Protein AF-A0A8D9H212-F1 (afdb_monomer_lite)

Organism: Brassica campestris (NCBI:txid3711)

pLDDT: mean 71.74, std 19.59, range [28.69, 93.38]

Secondary structure (DSSP, 8-state):
-HHHHHHHHHHHSS-------SS------TTS-S--S-TTS--TTTTTS----HHHHHHHHHHHHHHHHHHHHHHHHHIIIIIS--PPTTSTT-----SPPPPPBPPSB-TTS-B-PPPTTSBPGGGHHHHHHTTBPPB-TTS-B-SS-SB-HHHHHHHHHHHHHHHHHHHHHHHHHTTTTSHHHHHHHHHHHHHHHHHHHHHHHHHHHHHHHHHHHHHHHHHHHHHHHHHHHS-S------SSSS--

Structure (mmCIF, N/CA/C/O backbone):
data_AF-A0A8D9H212-F1
#
_entry.id   AF-A0A8D9H212-F1
#
loop_
_atom_site.group_PDB
_atom_site.id
_atom_site.type_symbol
_atom_site.label_atom_id
_atom_site.label_alt_id
_atom_site.label_comp_id
_atom_site.label_asym_id
_atom_site.label_entity_id
_atom_site.label_seq_id
_atom_site.pdbx_PDB_ins_code
_atom_site.Cartn_x
_atom_site.Cartn_y
_atom_site.Cartn_z
_atom_site.occupancy
_atom_site.B_iso_or_equiv
_atom_site.auth_seq_id
_atom_site.auth_comp_id
_atom_site.auth_asym_id
_atom_site.auth_atom_id
_atom_site.pdbx_PDB_model_num
ATOM 1 N N . MET A 1 1 ? 14.800 -1.363 8.385 1.00 35.38 1 MET A N 1
ATOM 2 C CA . MET A 1 1 ? 13.824 -2.000 7.473 1.00 35.38 1 MET A CA 1
ATOM 3 C C . MET A 1 1 ? 13.975 -3.522 7.460 1.00 35.38 1 MET A C 1
ATOM 5 O O . MET A 1 1 ? 13.001 -4.206 7.728 1.00 35.38 1 MET A O 1
ATOM 9 N N . GLU A 1 2 ? 15.188 -4.069 7.334 1.00 30.20 2 GLU A N 1
ATOM 10 C CA . GLU A 1 2 ? 15.448 -5.528 7.359 1.00 30.20 2 GLU A CA 1
ATOM 11 C C . GLU A 1 2 ? 14.968 -6.270 8.635 1.00 30.20 2 GLU A C 1
ATOM 13 O O . GLU A 1 2 ? 14.504 -7.406 8.572 1.00 30.20 2 GLU A O 1
ATOM 18 N N . LYS A 1 3 ? 15.008 -5.617 9.809 1.00 31.08 3 LYS A N 1
ATOM 19 C CA . LYS A 1 3 ? 14.476 -6.171 11.074 1.00 31.08 3 LYS A CA 1
ATOM 20 C C . LYS A 1 3 ? 12.943 -6.276 11.115 1.00 31.08 3 LYS A C 1
ATOM 22 O O . LYS A 1 3 ? 12.426 -7.143 11.815 1.00 31.08 3 LYS A O 1
ATOM 27 N N . ALA A 1 4 ? 12.228 -5.418 10.385 1.00 30.84 4 ALA A N 1
ATOM 28 C CA . ALA A 1 4 ? 10.765 -5.440 10.336 1.00 30.84 4 ALA A CA 1
ATOM 29 C C . ALA A 1 4 ? 10.276 -6.573 9.419 1.00 30.84 4 ALA A C 1
ATOM 31 O O . ALA A 1 4 ? 9.441 -7.375 9.827 1.00 30.84 4 ALA A O 1
ATOM 32 N N . VAL A 1 5 ? 10.915 -6.732 8.255 1.00 39.16 5 VAL A N 1
ATOM 33 C CA . VAL A 1 5 ? 10.621 -7.803 7.285 1.00 39.16 5 VAL A CA 1
ATOM 34 C C . VAL A 1 5 ? 10.883 -9.196 7.881 1.00 39.16 5 VAL A C 1
ATOM 36 O O . VAL A 1 5 ? 10.014 -10.064 7.835 1.00 39.16 5 VAL A O 1
ATOM 39 N N . LYS A 1 6 ? 12.011 -9.387 8.587 1.00 40.47 6 LYS A N 1
ATOM 40 C CA . LYS A 1 6 ? 12.338 -10.658 9.274 1.00 40.47 6 LYS A CA 1
ATOM 41 C C . LYS A 1 6 ? 11.418 -11.005 10.451 1.00 40.47 6 LYS A C 1
ATOM 43 O O . LYS A 1 6 ? 11.413 -12.151 10.904 1.00 40.47 6 LYS A O 1
ATOM 48 N N . THR A 1 7 ? 10.683 -10.031 10.987 1.00 37.03 7 THR A N 1
ATOM 49 C CA . THR A 1 7 ? 9.690 -10.278 12.046 1.00 37.03 7 THR A CA 1
ATOM 50 C C . THR A 1 7 ? 8.365 -10.738 11.438 1.00 37.03 7 THR A C 1
ATOM 52 O O . THR A 1 7 ? 7.712 -11.605 12.011 1.00 37.03 7 THR A O 1
ATOM 55 N N . PHE A 1 8 ? 8.028 -10.259 10.237 1.00 32.69 8 PHE A N 1
ATOM 56 C CA . PHE A 1 8 ? 6.827 -10.656 9.502 1.00 32.69 8 PHE A CA 1
ATOM 57 C C . PHE A 1 8 ? 6.954 -12.060 8.873 1.00 32.69 8 PHE A C 1
ATOM 59 O O . PHE A 1 8 ? 6.043 -12.878 8.992 1.00 32.69 8 PHE A O 1
ATOM 66 N N . GLU A 1 9 ? 8.119 -12.417 8.315 1.00 36.66 9 GLU A N 1
ATOM 67 C CA . GLU A 1 9 ? 8.360 -13.763 7.750 1.00 36.66 9 GLU A CA 1
ATOM 68 C C . GLU A 1 9 ? 8.334 -14.889 8.799 1.00 36.66 9 GLU A C 1
ATOM 70 O O . GLU A 1 9 ? 7.912 -16.013 8.508 1.00 36.66 9 GLU A O 1
ATOM 75 N N . ARG A 1 10 ? 8.739 -14.597 10.044 1.00 32.69 10 ARG A N 1
ATOM 76 C CA . ARG A 1 10 ? 8.735 -15.585 11.136 1.00 32.69 10 ARG A CA 1
ATOM 77 C C . ARG A 1 10 ? 7.332 -15.946 11.626 1.00 32.69 10 ARG A C 1
ATOM 79 O O . ARG A 1 10 ? 7.158 -17.011 12.209 1.00 32.69 10 ARG A O 1
ATOM 86 N N . VAL A 1 11 ? 6.342 -15.089 11.380 1.00 41.19 11 VAL A N 1
ATOM 87 C CA . VAL A 1 11 ? 4.936 -15.380 11.693 1.00 41.19 11 VAL A CA 1
ATOM 88 C C . VAL A 1 11 ? 4.323 -16.305 10.634 1.00 41.19 11 VAL A C 1
ATOM 90 O O . VAL A 1 11 ? 3.472 -17.128 10.960 1.00 41.19 11 VAL A O 1
ATOM 93 N N . ASN A 1 12 ? 4.802 -16.242 9.387 1.00 32.06 12 ASN A N 1
ATOM 94 C CA . ASN A 1 12 ? 4.138 -16.876 8.244 1.00 32.06 12 ASN A CA 1
ATOM 95 C C . ASN A 1 12 ? 4.606 -18.313 7.929 1.00 32.06 12 ASN A C 1
ATOM 97 O O . ASN A 1 12 ? 3.983 -19.013 7.137 1.00 32.06 12 ASN A O 1
ATOM 101 N N . THR A 1 13 ? 5.691 -18.792 8.546 1.00 34.69 13 THR A N 1
ATOM 102 C CA . THR A 1 13 ? 6.266 -20.129 8.267 1.00 34.69 13 THR A CA 1
ATOM 103 C C . THR A 1 13 ? 5.817 -21.230 9.231 1.00 34.69 13 THR A C 1
ATOM 105 O O . THR A 1 13 ? 6.107 -22.403 9.005 1.00 34.69 13 THR A O 1
ATOM 108 N N . SER A 1 14 ? 5.051 -20.900 10.273 1.00 36.53 14 SER A N 1
ATOM 109 C CA . SER A 1 14 ? 4.492 -21.884 11.204 1.00 36.53 14 SER A CA 1
ATOM 110 C C . SER A 1 14 ? 2.976 -21.988 11.052 1.00 36.53 14 SER A C 1
ATOM 112 O O . SER A 1 14 ? 2.245 -21.549 11.938 1.00 36.53 14 SER A O 1
ATOM 114 N N . LYS A 1 15 ? 2.507 -22.599 9.957 1.00 37.09 15 LYS A N 1
ATOM 115 C CA . LYS A 1 15 ? 1.312 -23.467 9.945 1.00 37.09 15 LYS A CA 1
ATOM 116 C C . LYS A 1 15 ? 1.062 -24.040 8.550 1.00 37.09 15 LYS A C 1
ATOM 118 O O . LYS A 1 15 ? 0.421 -23.428 7.706 1.00 37.09 15 LYS A O 1
ATOM 123 N N . GLY A 1 16 ? 1.470 -25.295 8.367 1.00 41.81 16 GLY A N 1
ATOM 124 C CA . GLY A 1 16 ? 0.691 -26.220 7.552 1.00 41.81 16 GLY A CA 1
ATOM 125 C C . GLY A 1 16 ? -0.662 -26.409 8.237 1.00 41.81 16 GLY A C 1
ATOM 126 O O . GLY A 1 16 ? -0.774 -27.157 9.205 1.00 41.81 16 GLY A O 1
ATOM 127 N N . GLY A 1 17 ? -1.664 -25.658 7.792 1.00 30.73 17 GLY A N 1
ATOM 128 C CA . GLY A 1 17 ? -3.010 -25.664 8.347 1.00 30.73 17 GLY A CA 1
ATOM 129 C C . GLY A 1 17 ? -4.017 -25.600 7.212 1.00 30.73 17 GLY A C 1
ATOM 130 O O . GLY A 1 17 ? -4.095 -24.610 6.499 1.00 30.73 17 GLY A O 1
ATOM 131 N N . ARG A 1 18 ? -4.743 -26.702 7.040 1.00 30.56 18 ARG A N 1
ATOM 132 C CA . ARG A 1 18 ? -5.879 -26.892 6.135 1.00 30.56 18 ARG A CA 1
ATOM 133 C C . ARG A 1 18 ? -6.812 -25.668 6.165 1.00 30.56 18 ARG A C 1
ATOM 135 O O . ARG A 1 18 ? -7.191 -25.233 7.249 1.00 30.56 18 ARG A O 1
ATOM 142 N N . ALA A 1 19 ? -7.173 -25.155 4.988 1.00 29.06 19 ALA A N 1
ATOM 143 C CA . ALA A 1 19 ? -8.140 -24.073 4.829 1.00 29.06 19 ALA A CA 1
ATOM 144 C C . ALA A 1 19 ? -9.461 -24.419 5.538 1.00 29.06 19 ALA A C 1
ATOM 146 O O . ALA A 1 19 ? -10.000 -25.514 5.352 1.00 29.06 19 ALA A O 1
ATOM 147 N N . ILE A 1 20 ? -9.948 -23.492 6.363 1.00 31.86 20 ILE A N 1
ATOM 148 C CA . ILE A 1 20 ? -11.287 -23.512 6.958 1.00 31.86 20 ILE A CA 1
ATOM 149 C C . ILE A 1 20 ? -12.081 -22.373 6.295 1.00 31.86 20 ILE A C 1
ATOM 151 O O . ILE A 1 20 ? -11.493 -21.310 6.094 1.00 31.86 20 ILE A O 1
ATOM 155 N N . PRO A 1 21 ? -13.359 -22.581 5.929 1.00 28.69 21 PRO A N 1
ATOM 156 C CA . PRO A 1 21 ? -14.167 -21.594 5.218 1.00 28.69 21 PRO A CA 1
ATOM 157 C C . PRO A 1 21 ? -14.412 -20.307 6.017 1.00 28.69 21 PRO A C 1
ATOM 159 O O . PRO A 1 21 ? -14.491 -20.309 7.245 1.00 28.69 21 PRO A O 1
ATOM 162 N N . GLU A 1 22 ? -14.564 -19.231 5.258 1.00 38.25 22 GLU A N 1
ATOM 163 C CA . GLU A 1 22 ? -14.765 -17.829 5.628 1.00 38.25 22 GLU A CA 1
ATOM 164 C C . GLU A 1 22 ? -16.203 -17.559 6.127 1.00 38.25 22 GLU A C 1
ATOM 166 O O . GLU A 1 22 ? -16.998 -16.946 5.427 1.00 38.25 22 GLU A O 1
ATOM 171 N N . ASP A 1 23 ? -16.574 -18.052 7.316 1.00 34.69 23 ASP A N 1
ATOM 172 C CA . ASP A 1 23 ? -17.868 -17.682 7.945 1.00 34.69 23 ASP A CA 1
ATOM 173 C C . ASP A 1 23 ? -17.846 -17.590 9.484 1.00 34.69 23 ASP A C 1
ATOM 175 O O . ASP A 1 23 ? -18.872 -17.498 10.143 1.00 34.69 23 ASP A O 1
ATOM 179 N N . GLN A 1 24 ? -16.676 -17.605 10.125 1.00 39.75 24 GLN A N 1
ATOM 180 C CA . GLN A 1 24 ? -16.634 -17.476 11.583 1.00 39.75 24 GLN A CA 1
ATOM 181 C C . GLN A 1 24 ? -15.276 -16.948 12.049 1.00 39.75 24 GLN A C 1
ATOM 183 O O . GLN A 1 24 ? -14.317 -17.721 12.095 1.00 39.75 24 GLN A O 1
ATOM 188 N N . ARG A 1 25 ? -15.187 -15.655 12.413 1.00 38.16 25 ARG A N 1
ATOM 189 C CA . ARG A 1 25 ? -14.431 -15.152 13.589 1.00 38.16 25 ARG A CA 1
ATOM 190 C C . ARG A 1 25 ? -14.312 -13.617 13.667 1.00 38.16 25 ARG A C 1
ATOM 192 O O . ARG A 1 25 ? -14.221 -12.980 12.625 1.00 38.16 25 ARG A O 1
ATOM 199 N N . PRO A 1 26 ? -14.112 -13.056 14.882 1.00 42.69 26 PRO A N 1
ATOM 200 C CA . PRO A 1 26 ? -13.864 -13.763 16.139 1.00 42.69 26 PRO A CA 1
ATOM 201 C C . PRO A 1 26 ? -15.068 -13.798 17.071 1.00 42.69 26 PRO A C 1
ATOM 203 O O . PRO A 1 26 ? -15.767 -12.808 17.239 1.00 42.69 26 PRO A O 1
ATOM 206 N N . ASP A 1 27 ? -15.218 -14.927 17.765 1.00 38.44 27 ASP A N 1
ATOM 207 C CA . ASP A 1 27 ? -15.802 -14.967 19.101 1.00 38.44 27 ASP A CA 1
ATOM 208 C C . ASP A 1 27 ? -14.975 -14.028 19.992 1.00 38.44 27 ASP A C 1
ATOM 210 O O . ASP A 1 27 ? -13.917 -14.375 20.531 1.00 38.44 27 ASP A O 1
ATOM 214 N N . CYS A 1 28 ? -15.406 -12.773 20.032 1.00 41.28 28 CYS A N 1
ATOM 215 C CA . CYS A 1 28 ? -14.783 -11.696 20.773 1.00 41.28 28 CYS A CA 1
ATOM 216 C C . CYS A 1 28 ? -14.934 -11.963 22.271 1.00 41.28 28 CYS A C 1
ATOM 218 O O . CYS A 1 28 ? -16.026 -11.841 22.798 1.00 41.28 28 CYS A O 1
ATOM 220 N N . PHE A 1 29 ? -13.843 -12.334 22.948 1.00 34.16 29 PHE A N 1
ATOM 221 C CA . PHE A 1 29 ? -13.501 -11.957 24.333 1.00 34.16 29 PHE A CA 1
ATOM 222 C C . PHE A 1 29 ? -14.690 -11.474 25.217 1.00 34.16 29 PHE A C 1
ATOM 224 O O . PHE A 1 29 ? -14.792 -10.311 25.600 1.00 34.16 29 PHE A O 1
ATOM 231 N N . PHE A 1 30 ? -15.627 -12.375 25.530 1.00 38.84 30 PHE A N 1
ATOM 232 C CA . PHE A 1 30 ? -17.015 -12.014 25.870 1.00 38.84 30 PHE A CA 1
ATOM 233 C C . PHE A 1 30 ? -17.297 -11.807 27.371 1.00 38.84 30 PHE A C 1
ATOM 235 O O . PHE A 1 30 ? -18.303 -12.292 27.880 1.00 38.84 30 PHE A O 1
ATOM 242 N N . PHE A 1 31 ? -16.423 -11.126 28.122 1.00 36.25 31 PHE A N 1
ATOM 243 C CA . PHE A 1 31 ? -16.649 -10.969 29.575 1.00 36.25 31 PHE A CA 1
ATOM 244 C C . PHE A 1 31 ? -16.536 -9.558 30.160 1.00 36.25 31 PHE A C 1
ATOM 246 O O . PHE A 1 31 ? -16.872 -9.391 31.328 1.00 36.25 31 PHE A O 1
ATOM 253 N N . VAL A 1 32 ? -16.132 -8.533 29.402 1.00 44.69 32 VAL A N 1
ATOM 254 C CA . VAL A 1 32 ? -15.857 -7.206 30.002 1.00 44.69 32 VAL A CA 1
ATOM 255 C C . VAL A 1 32 ? -16.910 -6.126 29.675 1.00 44.69 32 VAL A C 1
ATOM 257 O O . VAL A 1 32 ? -16.906 -5.081 30.311 1.00 44.69 32 VAL A O 1
ATOM 260 N N . ALA A 1 33 ? -17.860 -6.346 28.756 1.00 47.94 33 ALA A N 1
ATOM 261 C CA . ALA A 1 33 ? -18.563 -5.221 28.114 1.00 47.94 33 ALA A CA 1
ATOM 262 C C . ALA A 1 33 ? -19.996 -4.864 28.582 1.00 47.94 33 ALA A C 1
ATOM 264 O O . ALA A 1 33 ? -20.509 -3.856 28.120 1.00 47.94 33 ALA A O 1
ATOM 265 N N . CYS A 1 34 ? -20.670 -5.610 29.468 1.00 53.38 34 CYS A N 1
ATOM 266 C CA . CYS A 1 34 ? -22.114 -5.371 29.702 1.00 53.38 34 CYS A CA 1
ATOM 267 C C . CYS A 1 34 ? -22.487 -4.470 30.893 1.00 53.38 34 CYS A C 1
ATOM 269 O O . CYS A 1 34 ? -23.666 -4.375 31.216 1.00 53.38 34 CYS A O 1
ATOM 271 N N . SER A 1 35 ? -21.535 -3.809 31.557 1.00 46.72 35 SER A N 1
ATOM 272 C CA . SER A 1 35 ? -21.871 -2.806 32.580 1.00 46.72 35 SER A CA 1
ATOM 273 C C . SER A 1 35 ? -21.378 -1.430 32.145 1.00 46.72 35 SER A C 1
ATOM 275 O O . SER A 1 35 ? -20.243 -1.050 32.427 1.00 46.72 35 SER A O 1
ATOM 277 N N . VAL A 1 36 ? -22.230 -0.696 31.427 1.00 43.16 36 VAL A N 1
ATOM 278 C CA . VAL A 1 36 ? -22.039 0.726 31.116 1.00 43.16 36 VAL A CA 1
ATOM 279 C C . VAL A 1 36 ? -23.326 1.445 31.495 1.00 43.16 36 VAL A C 1
ATOM 281 O O . VAL A 1 36 ? -24.259 1.514 30.706 1.00 43.16 36 VAL A O 1
ATOM 284 N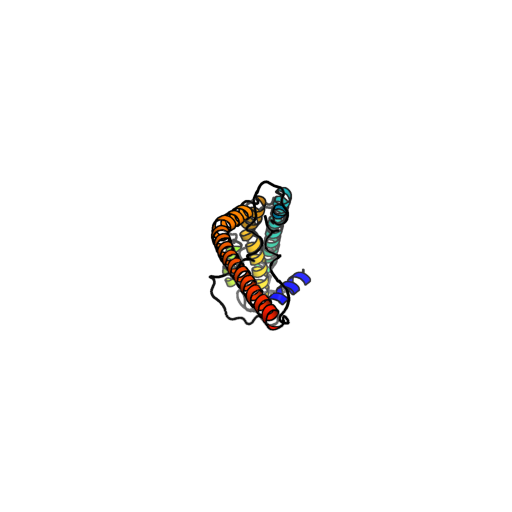 N . ASP A 1 37 ? -23.388 1.954 32.724 1.00 37.97 37 ASP A N 1
ATOM 285 C CA . ASP A 1 37 ? -24.586 2.652 33.209 1.00 37.97 37 ASP A CA 1
ATOM 286 C C . ASP A 1 37 ? -24.607 4.141 32.812 1.00 37.97 37 ASP A C 1
ATOM 288 O O . ASP A 1 37 ? -25.626 4.794 32.964 1.00 37.97 37 ASP A O 1
ATOM 292 N N . HIS A 1 38 ? -23.517 4.711 32.277 1.00 36.78 38 HIS A N 1
ATOM 293 C CA . HIS A 1 38 ? -23.481 6.109 31.815 1.00 36.78 38 HIS A CA 1
ATOM 294 C C . HIS A 1 38 ? -22.381 6.337 30.752 1.00 36.78 38 HIS A C 1
ATOM 296 O O . HIS A 1 38 ? -21.215 6.479 31.123 1.00 36.78 38 HIS A O 1
ATOM 302 N N . PRO A 1 39 ? -22.708 6.453 29.448 1.00 41.47 39 PRO A N 1
ATOM 303 C CA . PRO A 1 39 ? -21.717 6.682 28.384 1.00 41.47 39 PRO A CA 1
ATOM 304 C C . PRO A 1 39 ? -21.074 8.086 28.403 1.00 41.47 39 PRO A C 1
ATOM 306 O O . PRO A 1 39 ? -20.091 8.315 27.708 1.00 41.47 39 PRO A O 1
ATOM 309 N N . HIS A 1 40 ? -21.600 9.022 29.206 1.00 41.94 40 HIS A N 1
ATOM 310 C CA . HIS A 1 40 ? -21.088 10.395 29.355 1.00 41.94 40 HIS A CA 1
ATOM 311 C C . HIS A 1 40 ? -20.211 10.629 30.594 1.00 41.94 40 HIS A C 1
ATOM 313 O O . HIS A 1 40 ? -19.704 11.735 30.781 1.00 41.94 40 HIS A O 1
ATOM 319 N N . ALA A 1 41 ? -20.031 9.628 31.455 1.00 35.78 41 ALA A N 1
ATOM 320 C CA . ALA A 1 41 ? -19.051 9.723 32.527 1.00 35.78 41 ALA A CA 1
ATOM 321 C C . ALA A 1 41 ? -17.675 9.381 31.944 1.00 35.78 41 ALA A C 1
ATOM 323 O O . ALA A 1 41 ? -17.546 8.343 31.291 1.00 35.78 41 ALA A O 1
ATOM 324 N N . GLU A 1 42 ? -16.658 10.222 32.172 1.00 41.66 42 GLU A N 1
ATOM 325 C CA . GLU A 1 42 ? -15.265 9.845 31.910 1.00 41.66 42 GLU A CA 1
ATOM 326 C C . GLU A 1 42 ? -14.959 8.559 32.680 1.00 41.66 42 GLU A C 1
ATOM 328 O O . GLU A 1 42 ? -14.705 8.548 33.884 1.00 41.66 42 GLU A O 1
ATOM 333 N N . THR A 1 43 ? -15.066 7.444 31.976 1.00 45.00 43 THR A N 1
ATOM 334 C CA . THR A 1 43 ? -14.804 6.112 32.490 1.00 45.00 43 THR A CA 1
ATOM 335 C C . THR A 1 43 ? -13.585 5.571 31.770 1.00 45.00 43 THR A C 1
ATOM 337 O O . THR A 1 43 ? -13.281 5.936 30.632 1.00 45.00 43 THR A O 1
ATOM 340 N N . THR A 1 44 ? -12.891 4.652 32.435 1.00 45.94 44 THR A N 1
ATOM 341 C CA . THR A 1 44 ? -11.744 3.897 31.915 1.00 45.94 44 THR A CA 1
ATOM 342 C C . THR A 1 44 ? -12.000 3.254 30.550 1.00 45.94 44 THR A C 1
ATOM 344 O O . THR A 1 44 ? -11.043 2.974 29.840 1.00 45.94 44 THR A O 1
ATOM 347 N N . LEU A 1 45 ? -13.261 3.080 30.139 1.00 49.94 45 LEU A N 1
ATOM 348 C CA . LEU A 1 45 ? -13.631 2.620 28.805 1.00 49.94 45 LEU A CA 1
ATOM 349 C C . LEU A 1 45 ? -13.214 3.613 27.710 1.00 49.94 45 LEU A C 1
ATOM 351 O O . LEU A 1 45 ? -12.602 3.190 26.737 1.00 49.94 45 LEU A O 1
ATOM 355 N N . SER A 1 46 ? -13.414 4.923 27.898 1.00 49.53 46 SER A N 1
ATOM 356 C CA . SER A 1 46 ? -12.999 5.948 26.922 1.00 49.53 46 SER A CA 1
ATOM 357 C C . SER A 1 46 ? -11.472 6.031 26.759 1.00 49.53 46 SER A C 1
ATOM 359 O O . SER A 1 46 ? -10.992 6.471 25.722 1.00 49.53 46 SER A O 1
ATOM 361 N N . SER A 1 47 ? -10.716 5.560 27.760 1.00 51.84 47 SER A N 1
ATOM 362 C CA . SER A 1 47 ? -9.252 5.408 27.720 1.00 51.84 47 SER A CA 1
ATOM 363 C C . SER A 1 47 ? -8.786 4.100 27.059 1.00 51.84 47 SER A C 1
ATOM 365 O O . SER A 1 47 ? -7.593 3.958 26.792 1.00 51.84 47 SER A O 1
ATOM 367 N N . ILE A 1 48 ? -9.679 3.128 26.854 1.00 58.06 48 ILE A N 1
ATOM 368 C CA . ILE A 1 48 ? -9.379 1.837 26.209 1.00 58.06 48 ILE A CA 1
ATOM 369 C C . ILE A 1 48 ? -9.768 1.870 24.726 1.00 58.06 48 ILE A C 1
ATOM 371 O O . ILE A 1 48 ? -9.194 1.134 23.923 1.00 58.06 48 ILE A O 1
ATOM 375 N N . LEU A 1 49 ? -10.730 2.717 24.349 1.00 63.34 49 LEU A N 1
ATOM 376 C CA . LEU A 1 49 ? -11.104 2.890 22.952 1.00 63.34 49 LEU A CA 1
ATOM 377 C C . LEU A 1 49 ? -9.949 3.560 22.183 1.00 63.34 49 LEU A C 1
ATOM 379 O O . LEU A 1 49 ? -9.405 4.555 22.662 1.00 63.34 49 LEU A O 1
ATOM 383 N N . PRO A 1 50 ? -9.577 3.062 20.990 1.00 59.72 50 PRO A N 1
ATOM 384 C CA . PRO A 1 50 ? -8.499 3.616 20.168 1.00 59.72 50 PRO 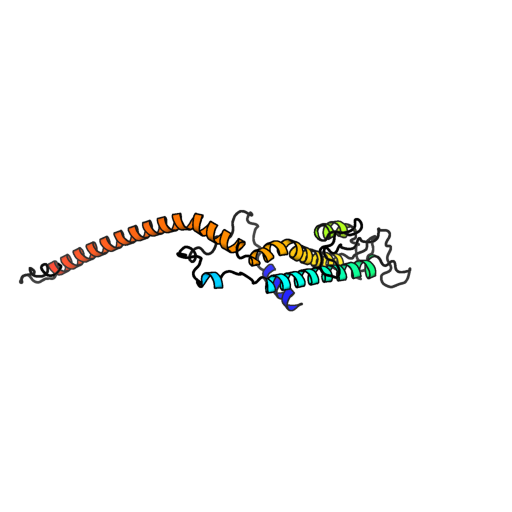A CA 1
ATOM 385 C C . PRO A 1 50 ? -8.947 4.901 19.448 1.00 59.72 50 PRO A C 1
ATOM 387 O O . PRO A 1 50 ? -8.770 5.046 18.242 1.00 59.72 50 PRO A O 1
ATOM 390 N N . CYS A 1 51 ? -9.580 5.815 20.177 1.00 71.88 51 CYS A N 1
ATOM 391 C CA . CYS A 1 51 ? -9.968 7.121 19.680 1.00 71.88 51 CYS A CA 1
ATOM 392 C C . CYS A 1 51 ? -8.729 8.006 19.582 1.00 71.88 51 CYS A C 1
ATOM 394 O O . CYS A 1 51 ? -8.061 8.263 20.584 1.00 71.88 51 CYS A O 1
ATOM 396 N N . VAL A 1 52 ? -8.422 8.461 18.374 1.00 73.12 52 VAL A N 1
ATOM 397 C CA . VAL A 1 52 ? -7.283 9.344 18.109 1.00 73.12 52 VAL A CA 1
ATOM 398 C C . VAL A 1 52 ? -7.812 10.753 17.866 1.00 73.12 52 VAL A C 1
ATOM 400 O O . VAL A 1 52 ? -8.846 10.928 17.226 1.00 73.12 52 VAL A O 1
ATOM 403 N N . ASP A 1 53 ? -7.119 11.770 18.378 1.00 77.19 53 ASP A N 1
ATOM 404 C CA . ASP A 1 53 ? -7.512 13.159 18.161 1.00 77.19 53 ASP A CA 1
ATOM 405 C C . ASP A 1 53 ? -7.394 13.567 16.677 1.00 77.19 53 ASP A C 1
ATOM 407 O O . ASP A 1 53 ? -6.645 12.985 15.883 1.00 77.19 53 ASP A O 1
ATOM 411 N N . GLU A 1 54 ? -8.150 14.595 16.289 1.00 77.94 54 GLU A N 1
ATOM 412 C CA . GLU A 1 54 ? -8.193 15.092 14.911 1.00 77.94 54 GLU A CA 1
ATOM 413 C C . GLU A 1 54 ? -6.814 15.535 14.400 1.00 77.94 54 GLU A C 1
ATOM 415 O O . GLU A 1 54 ? -6.481 15.294 13.236 1.00 77.94 54 GLU A O 1
ATOM 420 N N . GLN A 1 55 ? -6.000 16.164 15.251 1.00 80.06 55 GLN A N 1
ATOM 421 C CA . GLN A 1 55 ? -4.696 16.678 14.848 1.00 80.06 55 GLN A CA 1
ATOM 422 C C . GLN A 1 55 ? -3.754 15.524 14.503 1.00 80.06 55 GLN A C 1
ATOM 424 O O . GLN A 1 55 ? -3.155 15.527 13.424 1.00 80.06 55 GLN A O 1
ATOM 429 N N . THR A 1 56 ? -3.658 14.525 15.378 1.00 80.81 56 THR A N 1
ATOM 430 C CA . THR A 1 56 ? -2.856 13.322 15.141 1.00 80.81 56 THR A CA 1
ATOM 431 C C . THR A 1 56 ? -3.357 12.569 13.912 1.00 80.81 56 THR A C 1
ATOM 433 O O . THR A 1 56 ? -2.556 12.180 13.066 1.00 80.81 56 THR A O 1
ATOM 436 N N . THR A 1 57 ? -4.676 12.450 13.739 1.00 81.06 57 THR A N 1
ATOM 437 C CA . THR A 1 57 ? -5.271 11.795 12.563 1.00 81.06 57 THR A CA 1
ATOM 438 C C . THR A 1 57 ? -4.884 12.494 11.258 1.00 81.06 57 THR A C 1
ATOM 440 O O . THR A 1 57 ? -4.422 11.842 10.321 1.00 81.06 57 THR A O 1
ATOM 443 N N . ASN A 1 58 ? -5.026 13.821 11.188 1.00 83.75 58 ASN A N 1
ATOM 444 C CA . ASN A 1 58 ? -4.667 14.594 9.996 1.00 83.75 58 ASN A CA 1
ATOM 445 C C . ASN A 1 58 ? -3.157 14.520 9.710 1.00 83.75 58 ASN A C 1
ATOM 447 O O . ASN A 1 58 ? -2.749 14.426 8.552 1.00 83.75 58 ASN A O 1
ATOM 451 N N . GLN A 1 59 ? -2.320 14.502 10.753 1.00 86.19 59 GLN A N 1
ATOM 452 C CA . GLN A 1 59 ? -0.876 14.295 10.608 1.00 86.19 59 GLN A CA 1
ATOM 453 C C . GLN A 1 59 ? -0.550 12.900 10.065 1.00 86.19 59 GLN A C 1
ATOM 455 O O . GLN A 1 59 ? 0.255 12.781 9.140 1.00 86.19 59 GLN A O 1
ATOM 460 N N . THR A 1 60 ? -1.180 11.849 10.595 1.00 85.62 60 THR A N 1
ATOM 461 C CA . THR A 1 60 ? -1.014 10.477 10.097 1.00 85.62 60 THR A CA 1
ATOM 462 C C . THR A 1 60 ? -1.479 10.358 8.650 1.00 85.62 60 THR A C 1
ATOM 464 O O . THR A 1 60 ? -0.765 9.780 7.836 1.00 85.62 60 THR A O 1
ATOM 467 N N . LEU A 1 61 ? -2.614 10.964 8.295 1.00 85.94 61 LEU A N 1
ATOM 468 C CA . LEU A 1 61 ? -3.108 10.991 6.920 1.00 85.94 61 LEU A CA 1
ATOM 469 C C . LEU A 1 61 ? -2.110 11.663 5.974 1.00 85.94 61 LEU A C 1
ATOM 471 O O . LEU A 1 61 ? -1.767 11.097 4.937 1.00 85.94 61 LEU A O 1
ATOM 475 N N . ALA A 1 62 ? -1.595 12.836 6.349 1.00 87.50 62 ALA A N 1
ATOM 476 C CA . ALA A 1 62 ? -0.582 13.532 5.564 1.00 87.50 62 ALA A CA 1
ATOM 477 C C . ALA A 1 62 ? 0.675 12.665 5.373 1.00 87.50 62 ALA A C 1
ATOM 479 O O . ALA A 1 62 ? 1.206 12.576 4.267 1.00 87.50 62 ALA A O 1
ATOM 480 N N . GLN A 1 63 ? 1.119 11.962 6.420 1.00 88.88 63 GLN A N 1
ATOM 481 C CA . GLN A 1 63 ? 2.249 11.035 6.324 1.00 88.88 63 GLN A CA 1
ATOM 482 C C . GLN A 1 63 ? 1.958 9.844 5.406 1.00 88.88 63 GLN A C 1
ATOM 484 O O . GLN A 1 63 ? 2.819 9.475 4.609 1.00 88.88 63 GLN A O 1
ATOM 489 N N . ILE A 1 64 ? 0.757 9.265 5.466 1.00 89.19 64 ILE A N 1
ATOM 490 C CA . ILE A 1 64 ? 0.362 8.167 4.576 1.00 89.19 64 ILE A CA 1
ATOM 491 C C . ILE A 1 64 ? 0.389 8.629 3.116 1.00 89.19 64 ILE A C 1
ATOM 493 O O . ILE A 1 64 ? 0.998 7.957 2.280 1.00 89.19 64 ILE A O 1
ATOM 497 N N . LYS A 1 65 ? -0.181 9.804 2.813 1.00 88.94 65 LYS A N 1
ATOM 498 C CA . LYS A 1 65 ? -0.141 10.393 1.464 1.00 88.94 65 LYS A CA 1
AT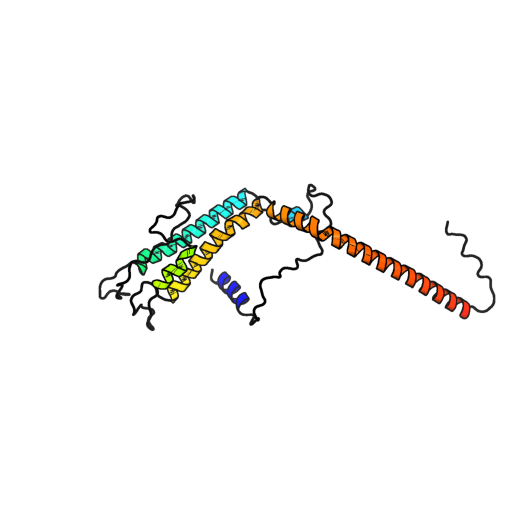OM 499 C C . LYS A 1 65 ? 1.297 10.574 0.963 1.00 88.94 65 LYS A C 1
ATOM 501 O O . LYS A 1 65 ? 1.609 10.215 -0.172 1.00 88.94 65 LYS A O 1
ATOM 506 N N . VAL A 1 66 ? 2.200 11.054 1.825 1.00 90.19 66 VAL A N 1
ATOM 507 C CA . VAL A 1 66 ? 3.637 11.184 1.512 1.00 90.19 66 VAL A CA 1
ATOM 508 C C . VAL A 1 66 ? 4.275 9.831 1.198 1.00 90.19 66 VAL A C 1
ATOM 510 O O . VAL A 1 66 ? 5.037 9.725 0.233 1.00 90.19 66 VAL A O 1
ATOM 513 N N . VAL A 1 67 ? 3.981 8.796 1.988 1.00 91.38 67 VAL A N 1
ATOM 514 C CA . VAL A 1 67 ? 4.531 7.448 1.782 1.00 91.38 67 VAL A CA 1
ATOM 515 C C . VAL A 1 67 ? 4.045 6.860 0.458 1.00 91.38 67 VAL A C 1
ATOM 517 O O . VAL A 1 67 ? 4.873 6.378 -0.316 1.00 91.38 67 VAL A O 1
ATOM 520 N N . ILE A 1 68 ? 2.746 6.957 0.155 1.00 89.94 68 ILE A N 1
ATOM 521 C CA . ILE A 1 68 ? 2.181 6.472 -1.115 1.00 89.94 68 ILE A CA 1
ATOM 522 C C . ILE A 1 68 ? 2.842 7.188 -2.301 1.00 89.94 68 ILE A C 1
ATOM 524 O O . ILE A 1 68 ? 3.359 6.529 -3.204 1.00 89.94 68 ILE A O 1
ATOM 528 N N . ASN A 1 69 ? 2.917 8.522 -2.269 1.00 90.25 69 ASN A N 1
ATOM 529 C CA . ASN A 1 69 ? 3.549 9.298 -3.339 1.00 90.25 69 ASN A CA 1
ATOM 530 C C . ASN A 1 69 ? 5.045 8.955 -3.499 1.00 90.25 69 ASN A C 1
ATOM 532 O O . ASN A 1 69 ? 5.568 8.867 -4.613 1.00 90.25 69 ASN A O 1
ATOM 536 N N . SER A 1 70 ? 5.743 8.690 -2.390 1.00 90.88 70 SER A N 1
ATOM 537 C CA . SER A 1 70 ? 7.149 8.263 -2.412 1.00 90.88 70 SER A CA 1
ATOM 538 C C . SER A 1 70 ? 7.321 6.899 -3.085 1.00 90.88 70 SER A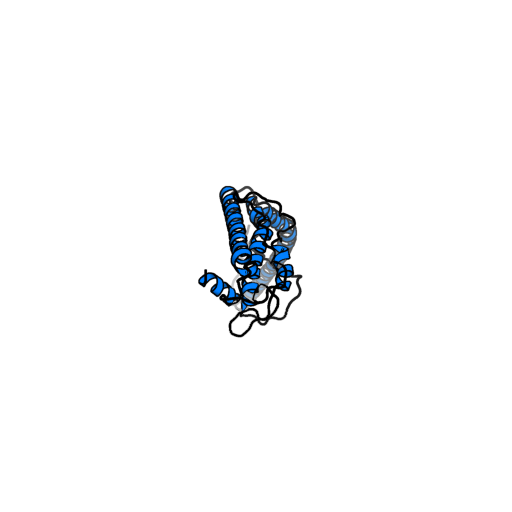 C 1
ATOM 540 O O . SER A 1 70 ? 8.229 6.734 -3.900 1.00 90.88 70 SER A O 1
ATOM 542 N N . ILE A 1 71 ? 6.441 5.935 -2.793 1.00 91.75 71 ILE A N 1
ATOM 543 C CA . ILE A 1 71 ? 6.446 4.614 -3.440 1.00 91.75 71 ILE A CA 1
ATOM 544 C C . ILE A 1 71 ? 6.222 4.765 -4.947 1.00 91.75 71 ILE A C 1
ATOM 546 O O . ILE A 1 71 ? 7.024 4.262 -5.737 1.00 91.75 71 ILE A O 1
ATOM 550 N N . VAL A 1 72 ? 5.191 5.514 -5.350 1.00 91.31 72 VAL A N 1
ATOM 551 C CA . VAL A 1 72 ? 4.890 5.765 -6.768 1.00 91.31 72 VAL A CA 1
ATOM 552 C C . VAL A 1 72 ? 6.073 6.434 -7.471 1.00 91.31 72 VAL A C 1
ATOM 554 O O . VAL A 1 72 ? 6.448 6.029 -8.570 1.00 91.31 72 VAL A O 1
ATOM 557 N N . THR A 1 73 ? 6.727 7.397 -6.820 1.00 91.19 73 THR A N 1
ATOM 558 C CA . THR A 1 73 ? 7.912 8.080 -7.359 1.00 91.19 73 THR A CA 1
ATOM 559 C C . THR A 1 73 ? 9.073 7.115 -7.600 1.00 91.19 73 THR A C 1
ATOM 561 O O . THR A 1 73 ? 9.689 7.150 -8.669 1.00 91.19 73 THR A O 1
ATOM 564 N N . VAL A 1 74 ? 9.373 6.230 -6.644 1.00 92.12 74 VAL A N 1
ATOM 565 C CA . VAL A 1 74 ? 10.449 5.233 -6.782 1.00 92.12 74 VAL A CA 1
ATOM 566 C C . VAL A 1 74 ? 10.149 4.269 -7.927 1.00 92.12 74 VAL A C 1
ATOM 568 O O . VAL A 1 74 ? 11.018 4.012 -8.764 1.00 92.12 74 VAL A O 1
ATOM 571 N N . VAL A 1 75 ? 8.913 3.778 -8.007 1.00 92.81 75 VAL A N 1
ATOM 572 C CA . VAL A 1 75 ? 8.504 2.854 -9.068 1.00 92.81 75 VAL A CA 1
ATOM 573 C C . VAL A 1 75 ? 8.536 3.535 -10.436 1.00 92.81 75 VAL A C 1
ATOM 575 O O . VAL A 1 75 ? 9.097 2.984 -11.381 1.00 92.81 75 VAL A O 1
ATOM 578 N N . ASN A 1 76 ? 8.035 4.762 -10.551 1.00 92.50 76 ASN A N 1
ATOM 579 C CA . ASN A 1 76 ? 8.091 5.513 -11.804 1.00 92.50 76 ASN A CA 1
ATOM 580 C C . ASN A 1 76 ? 9.528 5.829 -12.219 1.00 92.50 76 ASN A C 1
ATOM 582 O O . ASN A 1 76 ? 9.863 5.726 -13.398 1.00 92.50 76 ASN A O 1
ATOM 586 N N . THR A 1 77 ? 10.406 6.130 -11.262 1.00 91.62 77 THR A N 1
ATOM 587 C CA . THR A 1 77 ? 11.839 6.301 -11.533 1.00 91.62 77 THR A CA 1
ATOM 588 C C . THR A 1 77 ? 12.437 5.024 -12.120 1.00 91.62 77 THR A C 1
ATOM 590 O O . THR A 1 77 ? 13.154 5.096 -13.116 1.00 91.62 77 THR A O 1
ATOM 593 N N . PHE A 1 78 ? 12.101 3.852 -11.571 1.00 90.88 78 PHE A N 1
ATOM 594 C CA . PHE A 1 78 ? 12.506 2.565 -12.141 1.00 90.88 78 PHE A CA 1
ATOM 595 C C . PHE A 1 78 ? 11.968 2.380 -13.570 1.00 90.88 78 PHE A C 1
ATOM 597 O O . PHE A 1 78 ? 12.722 2.021 -14.479 1.00 90.88 78 PHE A O 1
ATOM 604 N N . VAL A 1 79 ? 10.680 2.663 -13.789 1.00 90.69 79 VAL A N 1
ATOM 605 C CA . VAL A 1 79 ? 10.034 2.531 -15.102 1.00 90.69 79 VAL A CA 1
ATOM 606 C C . VAL A 1 79 ? 10.742 3.396 -16.149 1.00 90.69 79 VAL A C 1
ATOM 608 O O . VAL A 1 79 ? 11.096 2.894 -17.214 1.00 90.69 79 VAL A O 1
ATOM 611 N N . TYR A 1 80 ? 11.014 4.667 -15.850 1.00 89.44 80 TYR A N 1
ATOM 612 C CA . TYR A 1 80 ? 11.667 5.571 -16.799 1.00 89.44 80 TYR A CA 1
ATOM 613 C C . TYR A 1 80 ? 13.160 5.286 -16.986 1.00 89.44 80 TYR A C 1
ATOM 615 O O . TYR A 1 80 ? 13.634 5.304 -18.118 1.00 89.44 80 TYR A O 1
ATOM 623 N N . ALA A 1 81 ? 13.901 5.036 -15.903 1.00 87.56 81 ALA A N 1
ATOM 624 C CA . ALA A 1 81 ? 15.360 4.934 -15.954 1.00 87.56 81 ALA A CA 1
ATOM 625 C C . ALA A 1 81 ? 15.863 3.547 -16.370 1.00 87.56 81 ALA A C 1
ATOM 627 O O . ALA A 1 81 ? 16.961 3.440 -16.922 1.00 87.56 81 ALA A O 1
ATOM 628 N N . LEU A 1 82 ? 15.090 2.488 -16.113 1.00 84.81 82 LEU A N 1
ATOM 629 C CA . LEU A 1 82 ? 15.512 1.108 -16.358 1.00 84.81 82 LEU A CA 1
ATOM 630 C C . LEU A 1 82 ? 14.599 0.389 -17.351 1.00 84.81 82 LEU A C 1
ATOM 632 O O . LEU A 1 82 ? 15.095 -0.096 -18.365 1.00 84.81 82 LEU A O 1
ATOM 636 N N . ALA A 1 83 ? 13.285 0.345 -17.112 1.00 85.44 83 ALA A N 1
ATOM 637 C CA . ALA A 1 83 ? 12.379 -0.444 -17.959 1.00 85.44 83 ALA A CA 1
ATOM 638 C C . ALA A 1 83 ? 12.204 0.152 -19.372 1.00 85.44 83 ALA A C 1
ATOM 640 O O . ALA A 1 83 ? 12.181 -0.573 -20.369 1.00 85.44 83 ALA A O 1
ATOM 641 N N . ASN A 1 84 ? 12.100 1.478 -19.471 1.00 88.06 84 ASN A N 1
ATOM 642 C CA . ASN A 1 84 ? 11.846 2.187 -20.730 1.00 88.06 84 ASN A CA 1
ATOM 643 C C . ASN A 1 84 ? 13.118 2.702 -21.419 1.00 88.06 84 ASN A C 1
ATOM 645 O O . ASN A 1 84 ? 13.040 3.257 -22.517 1.00 88.06 84 ASN A O 1
ATOM 649 N N . THR A 1 85 ? 14.288 2.486 -20.816 1.00 84.25 85 THR A N 1
ATOM 650 C CA . THR A 1 85 ? 15.573 2.824 -21.429 1.00 84.25 85 THR A CA 1
ATOM 651 C C . THR A 1 85 ? 15.917 1.803 -22.508 1.00 84.25 85 THR A C 1
ATOM 653 O O . THR A 1 85 ? 16.011 0.609 -22.233 1.00 84.25 85 THR A O 1
ATOM 656 N N . ASN A 1 86 ? 16.157 2.287 -23.731 1.00 80.56 86 ASN A N 1
ATOM 657 C CA . ASN A 1 86 ? 16.616 1.474 -24.859 1.00 80.56 86 ASN A CA 1
ATOM 658 C C . ASN A 1 86 ? 18.130 1.703 -25.061 1.00 80.56 86 ASN A C 1
ATOM 660 O O . ASN A 1 86 ? 18.508 2.612 -25.807 1.00 80.56 86 ASN A O 1
ATOM 664 N N . PRO A 1 87 ? 19.013 0.952 -24.376 1.00 78.75 87 PRO A N 1
ATOM 665 C CA . PRO A 1 87 ? 20.455 1.099 -24.552 1.00 78.75 87 PRO A CA 1
ATOM 666 C C . PRO A 1 87 ? 20.888 0.735 -25.982 1.00 78.75 87 PRO A C 1
ATOM 668 O O . PRO A 1 87 ? 20.239 -0.057 -26.665 1.00 78.75 87 PRO A O 1
ATOM 671 N N . SER A 1 88 ? 22.008 1.297 -26.439 1.00 79.06 88 SER A N 1
ATOM 672 C CA . SER A 1 88 ? 22.599 0.955 -27.740 1.00 79.06 88 SER A CA 1
ATOM 673 C C . SER A 1 88 ? 23.241 -0.442 -27.727 1.00 79.06 88 SER A C 1
ATOM 675 O O . SER A 1 88 ? 23.714 -0.882 -26.672 1.00 79.06 88 SER A O 1
ATOM 677 N N . PRO A 1 89 ? 23.335 -1.128 -28.886 1.00 75.62 89 PRO A N 1
ATOM 678 C CA . PRO A 1 89 ? 24.028 -2.411 -28.988 1.00 75.62 89 PRO A CA 1
ATOM 679 C C . PRO A 1 89 ? 25.454 -2.334 -28.422 1.00 75.62 89 PRO A C 1
ATOM 681 O O . PRO A 1 89 ? 26.222 -1.451 -28.798 1.00 75.62 89 PRO A O 1
ATOM 684 N N . GLY A 1 90 ? 25.807 -3.253 -27.517 1.00 71.88 90 GLY A N 1
ATOM 685 C CA . GLY A 1 90 ? 27.131 -3.309 -26.875 1.00 71.88 90 GLY A CA 1
ATOM 686 C C . GLY A 1 90 ? 27.250 -2.571 -25.535 1.00 71.88 90 GLY A C 1
ATOM 687 O O . GLY A 1 90 ? 28.322 -2.578 -24.937 1.00 71.88 90 GLY A O 1
ATOM 688 N N . GLN A 1 91 ? 26.172 -1.957 -25.042 1.00 74.44 91 GLN A N 1
ATOM 689 C CA . GLN A 1 91 ? 26.087 -1.443 -23.672 1.00 74.44 91 GLN A CA 1
ATOM 690 C C . GLN A 1 91 ? 25.660 -2.544 -22.686 1.00 74.44 91 GLN A C 1
ATOM 692 O O . GLN A 1 91 ? 25.016 -3.527 -23.061 1.00 74.44 91 GLN A O 1
ATOM 697 N N . ASN A 1 92 ? 25.992 -2.366 -21.404 1.00 67.00 92 ASN A N 1
ATOM 698 C CA . ASN A 1 92 ? 25.506 -3.249 -20.342 1.00 67.00 92 ASN A CA 1
ATOM 699 C C . ASN A 1 92 ? 23.967 -3.246 -20.313 1.00 67.00 92 ASN A C 1
ATOM 701 O O . ASN A 1 92 ? 23.349 -2.197 -20.478 1.00 67.00 92 ASN A O 1
ATOM 705 N N . PHE A 1 93 ? 23.361 -4.419 -20.097 1.00 69.75 93 PHE A N 1
ATOM 706 C CA . PHE A 1 93 ? 21.903 -4.630 -20.117 1.00 69.75 93 PHE A CA 1
ATOM 707 C C . PHE A 1 93 ? 21.224 -4.352 -21.472 1.00 69.75 93 PHE A C 1
ATOM 709 O O . PHE A 1 93 ? 20.020 -4.112 -21.524 1.00 69.75 93 PHE A O 1
ATOM 716 N N . TYR A 1 94 ? 21.969 -4.421 -22.581 1.00 72.00 94 TYR A N 1
ATOM 717 C CA . TYR A 1 94 ? 21.391 -4.417 -23.923 1.00 72.00 94 TYR A CA 1
ATOM 718 C C . TYR A 1 94 ? 20.679 -5.740 -24.240 1.00 72.00 94 TYR A C 1
ATOM 720 O O . TYR A 1 94 ? 21.309 -6.797 -24.284 1.00 72.00 94 TYR A O 1
ATOM 728 N N . TYR A 1 95 ? 19.375 -5.672 -24.507 1.00 73.88 95 TYR A N 1
ATOM 729 C CA . TYR A 1 95 ? 18.563 -6.785 -25.006 1.00 73.88 95 TYR A CA 1
ATOM 730 C C . TYR A 1 95 ? 17.451 -6.264 -25.931 1.00 73.88 95 TYR A C 1
ATOM 732 O O . TYR A 1 95 ? 17.172 -5.066 -25.985 1.00 73.88 95 TYR A O 1
ATOM 740 N N . ASN A 1 96 ? 16.833 -7.152 -26.715 1.00 69.00 96 ASN A N 1
ATOM 741 C CA . ASN A 1 96 ? 15.845 -6.761 -27.721 1.00 69.00 96 ASN A CA 1
ATOM 742 C C . ASN A 1 96 ? 14.491 -6.408 -27.076 1.00 69.00 96 ASN A C 1
ATOM 744 O O . ASN A 1 96 ? 13.701 -7.283 -26.722 1.00 69.00 96 ASN A O 1
ATOM 748 N N . GLN A 1 97 ? 14.211 -5.110 -26.969 1.00 67.62 97 GLN A N 1
ATOM 749 C CA . GLN A 1 97 ? 13.019 -4.560 -26.324 1.00 67.62 97 GLN A CA 1
ATOM 750 C C . GLN A 1 97 ? 11.877 -4.262 -27.321 1.00 67.62 97 GLN A C 1
ATOM 752 O O . GLN A 1 97 ? 11.292 -3.182 -27.315 1.00 67.62 97 GLN A O 1
ATOM 757 N N . SER A 1 98 ? 11.515 -5.227 -28.174 1.00 69.81 98 SER A N 1
ATOM 758 C CA . SER A 1 98 ? 10.449 -5.067 -29.192 1.00 69.81 98 SER A CA 1
ATOM 759 C C . SER A 1 98 ? 9.035 -4.803 -28.627 1.00 69.81 98 SER A C 1
ATOM 761 O O . SER A 1 98 ? 8.113 -4.506 -29.383 1.00 69.81 98 SER A O 1
ATOM 763 N N . ARG A 1 99 ? 8.835 -4.922 -27.306 1.00 76.31 99 ARG A N 1
ATOM 764 C CA . ARG A 1 99 ? 7.555 -4.682 -26.617 1.00 76.31 99 ARG A CA 1
ATOM 765 C C . ARG A 1 99 ? 7.367 -3.177 -26.322 1.00 76.31 99 ARG A C 1
ATOM 767 O O . ARG A 1 99 ? 8.376 -2.507 -26.077 1.00 76.31 99 ARG A O 1
ATOM 774 N N . PRO A 1 100 ? 6.126 -2.641 -26.303 1.00 81.75 100 PRO A N 1
ATOM 775 C CA . PRO A 1 100 ? 5.864 -1.247 -25.942 1.00 81.75 100 PRO A CA 1
ATOM 776 C C . PRO A 1 100 ? 6.482 -0.838 -24.592 1.00 81.75 100 PRO A C 1
ATOM 778 O O . PRO A 1 100 ? 6.742 -1.712 -23.758 1.00 81.75 100 PRO A O 1
ATOM 781 N N . PRO A 1 101 ? 6.719 0.469 -24.370 1.00 86.38 101 PRO A N 1
ATOM 782 C CA . PRO A 1 101 ? 7.157 0.980 -23.078 1.00 86.38 101 PRO A CA 1
ATOM 783 C C . PRO A 1 101 ? 6.185 0.577 -21.970 1.00 86.38 101 PRO A C 1
ATOM 785 O O . PRO A 1 101 ? 4.969 0.582 -22.158 1.00 86.38 101 PRO A O 1
ATOM 788 N N . MET A 1 102 ? 6.737 0.240 -20.814 1.00 89.00 102 MET A N 1
ATOM 789 C CA . MET A 1 102 ? 5.980 -0.058 -19.612 1.00 89.00 102 MET A CA 1
ATOM 790 C C . MET A 1 102 ? 5.272 1.205 -19.119 1.00 89.00 102 MET A C 1
ATOM 792 O O . MET A 1 102 ? 5.884 2.270 -18.999 1.00 89.00 102 MET A O 1
ATOM 796 N N . THR A 1 103 ? 3.978 1.073 -18.838 1.00 90.44 103 THR A N 1
ATOM 797 C CA . THR A 1 103 ? 3.140 2.165 -18.344 1.00 90.44 103 THR A CA 1
ATOM 798 C C . THR A 1 103 ? 3.506 2.511 -16.894 1.00 90.44 103 THR A C 1
ATOM 800 O O . THR A 1 103 ? 3.557 1.596 -16.063 1.00 90.44 103 THR A O 1
ATOM 803 N N . PRO A 1 104 ? 3.761 3.793 -16.574 1.00 90.88 104 PRO A N 1
ATOM 804 C CA . PRO A 1 104 ? 4.052 4.238 -15.214 1.00 90.88 104 PRO A CA 1
ATOM 805 C C . PRO A 1 104 ? 2.804 4.192 -14.323 1.00 90.88 104 PRO A C 1
ATOM 807 O O . PRO A 1 104 ? 1.670 4.246 -14.806 1.00 90.88 104 PRO A O 1
ATOM 810 N N . LEU A 1 105 ? 3.024 4.119 -13.011 1.00 92.06 105 LEU A N 1
ATOM 811 C CA . LEU A 1 105 ? 1.965 4.251 -12.016 1.00 92.06 105 LEU A CA 1
ATOM 812 C C . LEU A 1 105 ? 1.440 5.681 -11.970 1.00 92.06 105 LEU A C 1
ATOM 814 O O . LEU A 1 105 ? 2.208 6.646 -11.970 1.00 92.06 105 LEU A O 1
ATOM 818 N N . CYS A 1 106 ? 0.131 5.794 -11.821 1.00 89.06 106 CYS A N 1
ATOM 819 C CA . CYS A 1 106 ? -0.498 7.015 -11.373 1.00 89.06 106 CYS A CA 1
ATOM 820 C C . CYS A 1 106 ? -0.249 7.221 -9.876 1.00 89.06 106 CYS A C 1
ATOM 822 O O . CYS A 1 106 ? -0.402 6.294 -9.080 1.00 89.06 106 CYS A O 1
ATOM 824 N N . SER A 1 107 ? 0.078 8.456 -9.499 1.00 84.50 107 SER A N 1
ATOM 825 C CA . SER A 1 107 ? -0.078 8.909 -8.120 1.00 84.50 107 SER A CA 1
ATOM 826 C C . SER A 1 107 ? -1.468 9.512 -7.949 1.00 84.50 107 SER A C 1
ATOM 828 O O . SER A 1 107 ? -1.789 10.491 -8.629 1.00 84.50 107 SER A O 1
ATOM 830 N N . SER A 1 108 ? -2.250 8.964 -7.016 1.00 84.50 108 SER A N 1
ATOM 831 C CA . SER A 1 108 ? -3.536 9.529 -6.579 1.00 84.50 108 SER A CA 1
ATOM 832 C C . SER A 1 108 ? -3.380 10.892 -5.884 1.00 84.50 108 SER A C 1
ATOM 834 O O . SER A 1 108 ? -4.370 11.579 -5.657 1.00 84.50 108 SER A O 1
ATOM 836 N N . PHE A 1 109 ? -2.143 11.295 -5.556 1.00 85.88 109 PHE A N 1
ATOM 837 C CA . PHE A 1 109 ? -1.823 12.553 -4.879 1.00 85.88 109 PHE A CA 1
ATOM 838 C C . PHE A 1 109 ? -0.833 13.402 -5.685 1.00 85.88 109 PHE A C 1
ATOM 840 O O . PHE A 1 109 ? 0.105 12.871 -6.293 1.00 85.88 109 PHE A O 1
ATOM 847 N N . ASP A 1 110 ? -1.015 14.720 -5.667 1.00 83.31 110 ASP A N 1
ATOM 848 C CA . ASP A 1 110 ? -0.088 15.682 -6.267 1.00 83.31 110 ASP A CA 1
ATOM 849 C C . ASP A 1 110 ? 1.118 16.001 -5.348 1.00 83.31 110 ASP A C 1
ATOM 851 O O . ASP A 1 110 ? 1.294 15.427 -4.269 1.00 83.31 110 ASP A O 1
ATOM 855 N N . SER A 1 111 ? 1.986 16.929 -5.769 1.00 80.19 111 SER A N 1
ATOM 856 C CA . SER A 1 111 ? 3.144 17.364 -4.969 1.00 80.19 111 SER A CA 1
ATOM 857 C C . SER A 1 111 ? 2.776 18.100 -3.677 1.00 80.19 111 SER A C 1
ATOM 859 O O . SER A 1 111 ? 3.635 18.237 -2.808 1.00 80.19 111 SER A O 1
ATOM 861 N N . ASN A 1 112 ? 1.540 18.590 -3.571 1.00 82.25 112 ASN A N 1
ATOM 862 C CA . ASN A 1 112 ? 0.978 19.228 -2.384 1.00 82.25 112 ASN A CA 1
ATOM 863 C C . ASN A 1 112 ? 0.147 18.243 -1.540 1.00 82.25 112 ASN A C 1
ATOM 865 O O . ASN A 1 112 ? -0.423 18.649 -0.532 1.00 82.25 112 ASN A O 1
ATOM 869 N N . MET A 1 113 ? 0.120 16.955 -1.916 1.00 83.25 113 MET A N 1
ATOM 870 C CA . MET A 1 113 ? -0.639 15.885 -1.264 1.00 83.25 113 MET A CA 1
ATOM 871 C C . MET A 1 113 ? -2.163 16.085 -1.358 1.00 83.25 113 MET A C 1
ATOM 873 O O . MET A 1 113 ? -2.932 15.523 -0.568 1.00 83.25 113 MET A O 1
ATOM 877 N N . GLU A 1 114 ? -2.592 16.848 -2.359 1.00 84.31 114 GLU A N 1
ATOM 878 C CA . GLU A 1 114 ? -3.983 16.992 -2.765 1.00 84.31 114 GLU A CA 1
ATOM 879 C C . GLU A 1 114 ? -4.369 15.870 -3.722 1.00 84.31 114 GLU A C 1
ATOM 881 O O . GLU A 1 114 ? -3.533 15.324 -4.450 1.00 84.31 114 GLU A O 1
ATOM 886 N N . ASP A 1 115 ? -5.645 15.507 -3.702 1.00 84.69 115 ASP A N 1
ATOM 887 C CA . ASP A 1 115 ? -6.146 14.407 -4.514 1.00 84.69 115 ASP A CA 1
ATOM 888 C C . ASP A 1 115 ? -6.118 14.807 -5.999 1.00 84.69 115 ASP A C 1
ATOM 890 O O . ASP A 1 115 ? -6.549 15.898 -6.389 1.00 84.69 115 ASP A O 1
ATOM 894 N N . ARG A 1 116 ? -5.581 13.921 -6.839 1.00 85.81 116 ARG A N 1
ATOM 895 C CA . ARG A 1 116 ? -5.384 14.157 -8.271 1.00 85.81 116 ARG A CA 1
ATOM 896 C C . ARG A 1 116 ? -5.996 13.025 -9.078 1.00 85.81 116 ARG A C 1
ATOM 898 O O . ARG A 1 116 ? -5.749 11.854 -8.809 1.00 85.81 116 ARG A O 1
ATOM 905 N N . GLU A 1 117 ? -6.720 13.375 -10.135 1.00 84.31 117 GLU A N 1
ATOM 906 C CA . GLU A 1 117 ? -7.173 12.385 -11.107 1.00 84.31 117 GLU A CA 1
ATOM 907 C C . GLU A 1 117 ? -6.019 11.905 -11.996 1.00 84.31 117 GLU A C 1
ATOM 909 O O . GLU A 1 117 ? -5.214 12.689 -12.509 1.00 84.31 117 GLU A O 1
ATOM 914 N N . CYS A 1 118 ? -5.956 10.590 -12.189 1.00 84.81 118 CYS A N 1
ATOM 915 C CA . CYS A 1 118 ? -5.005 9.945 -13.083 1.00 84.81 118 CYS A CA 1
ATOM 916 C C . CYS A 1 118 ? -5.310 10.270 -14.543 1.00 84.81 118 CYS A C 1
ATOM 918 O O . CYS A 1 118 ? -6.465 10.216 -14.973 1.00 84.81 118 CYS A O 1
ATOM 920 N N . VAL A 1 119 ? -4.272 10.527 -15.339 1.00 84.12 119 VAL A N 1
ATOM 921 C CA . VAL A 1 119 ? -4.448 10.679 -16.790 1.00 84.12 119 VAL A CA 1
ATOM 922 C C . VAL A 1 119 ? -4.568 9.310 -17.463 1.00 84.12 119 VAL A C 1
ATOM 924 O O . VAL A 1 119 ? -4.068 8.307 -16.967 1.00 84.12 119 VAL A O 1
ATOM 927 N N . THR A 1 120 ? -5.189 9.256 -18.644 1.00 78.88 120 THR A N 1
ATOM 928 C CA . THR A 1 120 ? -5.510 7.999 -19.355 1.00 78.88 120 THR A CA 1
ATOM 929 C C . THR A 1 120 ? -4.303 7.134 -19.740 1.00 78.88 120 THR A C 1
ATOM 931 O O . THR A 1 120 ? -4.479 5.984 -20.132 1.00 78.88 120 THR A O 1
ATOM 934 N N . TRP A 1 121 ? -3.087 7.683 -19.699 1.00 79.56 121 TRP A N 1
ATOM 935 C CA . TRP A 1 121 ? -1.836 6.976 -19.990 1.00 79.56 121 TRP A CA 1
ATOM 936 C C . TRP A 1 121 ? -1.107 6.501 -18.725 1.00 79.56 121 TRP A C 1
ATOM 938 O O . TRP A 1 121 ? -0.055 5.879 -18.841 1.00 79.56 121 TRP A O 1
ATOM 948 N N . GLU A 1 122 ? -1.642 6.786 -17.539 1.00 85.69 122 GLU A N 1
ATOM 949 C CA . GLU A 1 122 ? -1.119 6.317 -16.260 1.00 85.69 122 GLU A CA 1
ATOM 950 C C . GLU A 1 122 ? -1.937 5.126 -15.756 1.00 85.69 122 GLU A C 1
ATOM 952 O O . GLU A 1 122 ? -3.131 4.986 -16.029 1.00 85.69 122 GLU A O 1
ATOM 957 N N . LEU A 1 123 ? -1.280 4.250 -15.007 1.00 90.06 123 LEU A N 1
ATOM 958 C CA . LEU A 1 123 ? -1.869 3.015 -14.513 1.00 90.06 123 LEU A CA 1
ATOM 959 C C . LEU A 1 123 ? -2.243 3.149 -13.037 1.00 90.06 123 LEU A C 1
ATOM 961 O O . LEU A 1 123 ? -1.400 3.509 -12.219 1.00 90.06 123 LEU A O 1
ATOM 965 N N . SER A 1 124 ? -3.487 2.838 -12.675 1.00 87.88 124 SER A N 1
ATOM 966 C CA . SER A 1 124 ? -3.900 2.835 -11.269 1.00 87.88 124 SER A CA 1
ATOM 967 C C . SER A 1 124 ? -3.177 1.745 -10.471 1.00 87.88 124 SER A C 1
ATOM 969 O O . SER A 1 124 ? -2.898 0.660 -10.990 1.00 87.88 124 SER A O 1
ATOM 971 N N . ILE A 1 125 ? -2.919 2.017 -9.187 1.00 87.25 125 ILE A N 1
ATOM 972 C CA . ILE A 1 125 ? -2.199 1.110 -8.278 1.00 87.25 125 ILE A CA 1
ATOM 973 C C . ILE A 1 125 ? -2.876 -0.273 -8.231 1.00 87.25 125 ILE A C 1
ATOM 975 O O . ILE A 1 125 ? -2.202 -1.293 -8.358 1.00 87.25 125 ILE A O 1
ATOM 979 N N . GLY A 1 126 ? -4.211 -0.326 -8.156 1.00 84.81 126 GLY A N 1
ATOM 980 C CA . GLY A 1 126 ? -4.963 -1.588 -8.087 1.00 84.81 126 GLY A CA 1
ATOM 981 C C . GLY A 1 126 ? -4.865 -2.483 -9.334 1.00 84.81 126 GLY A C 1
ATOM 982 O O . GLY A 1 126 ? -4.946 -3.701 -9.214 1.00 84.81 126 GLY A O 1
ATOM 983 N N . ASN A 1 127 ? -4.645 -1.911 -10.523 1.00 88.75 127 ASN A N 1
ATOM 984 C CA . ASN A 1 127 ? -4.556 -2.671 -11.780 1.00 88.75 127 ASN A CA 1
ATOM 985 C C . ASN A 1 127 ? -3.110 -2.949 -12.217 1.00 88.75 127 ASN A C 1
ATOM 987 O O . ASN A 1 127 ? -2.883 -3.627 -13.225 1.00 88.75 127 ASN A O 1
ATOM 991 N N . ALA A 1 128 ? -2.125 -2.417 -11.490 1.00 89.69 128 ALA A N 1
ATOM 992 C CA . ALA A 1 128 ? -0.747 -2.407 -11.947 1.00 89.69 128 ALA A CA 1
ATOM 993 C C . ALA A 1 128 ? -0.123 -3.801 -12.058 1.00 89.69 128 ALA A C 1
ATOM 995 O O . ALA A 1 128 ? 0.548 -4.093 -13.047 1.00 89.69 128 ALA A O 1
ATOM 996 N N . SER A 1 129 ? -0.398 -4.683 -11.095 1.00 89.81 129 SER A N 1
ATOM 997 C CA . SER A 1 129 ? 0.120 -6.058 -11.080 1.00 89.81 129 SER A CA 1
ATOM 998 C C . SER A 1 129 ? -0.279 -6.840 -12.335 1.00 89.81 129 SER A C 1
ATOM 1000 O O . SER A 1 129 ? 0.585 -7.382 -13.023 1.00 89.81 129 SER A O 1
ATOM 1002 N N . ALA A 1 130 ? -1.564 -6.818 -12.690 1.00 90.06 130 ALA A N 1
ATOM 1003 C CA . ALA A 1 130 ? -2.099 -7.539 -13.843 1.00 90.06 130 ALA A CA 1
ATOM 1004 C C . ALA A 1 130 ? -1.535 -7.025 -15.179 1.00 90.06 130 ALA A C 1
ATOM 1006 O O . ALA A 1 130 ? -1.212 -7.804 -16.074 1.00 90.06 130 ALA A O 1
ATOM 1007 N N . VAL A 1 131 ? -1.383 -5.705 -15.330 1.00 90.19 131 VAL A N 1
ATOM 1008 C CA . VAL A 1 131 ? -0.844 -5.123 -16.569 1.00 90.19 131 VAL A CA 1
ATOM 1009 C C . VAL A 1 131 ? 0.655 -5.397 -16.697 1.00 90.19 131 VAL A C 1
ATOM 1011 O O . VAL A 1 131 ? 1.128 -5.754 -17.782 1.00 90.19 131 VAL A O 1
ATOM 1014 N N . TRP A 1 132 ? 1.410 -5.265 -15.603 1.00 91.00 132 TRP A N 1
ATOM 1015 C CA . TRP A 1 132 ? 2.860 -5.461 -15.593 1.00 91.00 132 TRP A CA 1
ATOM 1016 C C . TRP A 1 132 ? 3.302 -6.908 -15.753 1.00 91.00 132 TRP A C 1
ATOM 1018 O O . TRP A 1 132 ? 4.395 -7.136 -16.270 1.00 91.00 132 TRP A O 1
ATOM 1028 N N . GLU A 1 133 ? 2.454 -7.874 -15.403 1.00 90.25 133 GLU A N 1
ATOM 1029 C CA . GLU A 1 133 ? 2.719 -9.296 -15.634 1.00 90.25 133 GLU A CA 1
ATOM 1030 C C . GLU A 1 133 ? 3.048 -9.580 -17.105 1.00 90.25 133 GLU A C 1
ATOM 1032 O O . GLU A 1 133 ? 3.964 -10.337 -17.427 1.00 90.25 133 GLU A O 1
ATOM 1037 N N . SER A 1 134 ? 2.374 -8.878 -18.020 1.00 88.56 134 SER A N 1
ATOM 1038 C CA . SER A 1 134 ? 2.634 -9.030 -19.447 1.00 88.56 134 SER A CA 1
ATOM 1039 C C . SER A 1 134 ? 4.053 -8.597 -19.848 1.00 88.56 134 SER A C 1
ATOM 1041 O O . SER A 1 134 ? 4.564 -9.085 -20.848 1.00 88.56 134 SER A O 1
ATOM 1043 N N . TYR A 1 135 ? 4.726 -7.729 -19.088 1.00 87.69 135 TYR A N 1
ATOM 1044 C CA . TYR A 1 135 ? 6.045 -7.176 -19.426 1.00 87.69 135 TYR A CA 1
ATOM 1045 C C . TYR A 1 135 ? 7.224 -8.014 -18.911 1.00 87.69 135 TYR A C 1
ATOM 1047 O O . TYR A 1 135 ? 8.381 -7.635 -19.139 1.00 87.69 135 TYR A O 1
ATOM 1055 N N . ILE A 1 136 ? 6.954 -9.139 -18.245 1.00 89.06 136 ILE A N 1
ATOM 1056 C CA . ILE A 1 136 ? 7.983 -10.026 -17.705 1.00 89.06 136 ILE A CA 1
ATOM 1057 C C . ILE A 1 136 ? 8.762 -10.691 -18.848 1.00 89.06 136 ILE A C 1
ATOM 1059 O O . ILE A 1 136 ? 8.185 -11.207 -19.807 1.00 89.06 136 ILE A O 1
ATOM 1063 N N . CYS A 1 137 ? 10.089 -10.675 -18.742 1.00 87.31 137 CYS A N 1
ATOM 1064 C CA . CYS A 1 137 ? 10.994 -11.415 -19.614 1.00 87.31 137 CYS A CA 1
ATOM 1065 C C . CYS A 1 137 ? 11.460 -12.720 -18.950 1.00 87.31 137 CYS A C 1
ATOM 1067 O O . CYS A 1 137 ? 11.502 -12.844 -17.725 1.00 87.31 137 CYS A O 1
ATOM 1069 N N . GLU A 1 138 ? 11.887 -13.682 -19.761 1.00 86.12 138 GLU A N 1
ATOM 1070 C CA . GLU A 1 138 ? 12.657 -14.827 -19.280 1.00 86.12 138 GLU A CA 1
ATOM 1071 C C . GLU A 1 138 ? 14.109 -14.399 -19.062 1.00 86.12 138 GLU A C 1
ATOM 1073 O O . GLU A 1 138 ? 14.634 -13.559 -19.796 1.00 86.12 138 GLU A O 1
ATOM 1078 N N . VAL A 1 139 ? 14.758 -14.965 -18.045 1.00 85.69 139 VAL A N 1
ATOM 1079 C CA . VAL A 1 139 ? 16.116 -14.586 -17.639 1.00 85.69 139 VAL A CA 1
ATOM 1080 C C . VAL A 1 139 ? 17.096 -15.747 -17.761 1.00 85.69 139 VAL A C 1
ATOM 1082 O O . VAL A 1 139 ? 16.745 -16.916 -17.606 1.00 85.69 139 VAL A O 1
ATOM 1085 N N . THR A 1 140 ? 18.360 -15.412 -18.018 1.00 80.19 140 THR A N 1
ATOM 1086 C CA . THR A 1 140 ? 19.493 -16.345 -17.885 1.00 80.19 140 THR A CA 1
ATOM 1087 C C . THR A 1 140 ? 20.040 -16.360 -16.458 1.00 80.19 140 THR A C 1
ATOM 1089 O O . THR A 1 140 ? 19.633 -15.569 -15.617 1.00 80.19 140 THR A O 1
ATOM 1092 N N . LYS A 1 141 ? 21.045 -17.208 -16.188 1.00 74.88 141 LYS A N 1
ATOM 1093 C CA . LYS A 1 141 ? 21.793 -17.235 -14.913 1.00 74.88 141 LYS A CA 1
ATOM 1094 C C . LYS A 1 141 ? 22.446 -15.897 -14.521 1.00 74.88 141 LYS A C 1
ATOM 1096 O O . LYS A 1 141 ? 22.945 -15.785 -13.410 1.00 74.88 141 LYS A O 1
ATOM 1101 N N . SER A 1 142 ? 22.498 -14.928 -15.434 1.00 73.75 142 SER A N 1
ATOM 1102 C CA . SER A 1 142 ? 23.043 -13.586 -15.210 1.00 73.75 142 SER A CA 1
ATOM 1103 C C . SER A 1 142 ? 21.961 -12.533 -14.929 1.00 73.75 142 SER A C 1
ATOM 1105 O O . SER A 1 142 ? 22.278 -11.350 -14.958 1.00 73.75 142 SER A O 1
ATOM 1107 N N . ASP A 1 143 ? 20.702 -12.940 -14.717 1.00 75.69 143 ASP A N 1
ATOM 1108 C CA . ASP A 1 143 ? 19.539 -12.068 -14.467 1.00 75.69 143 ASP A CA 1
ATOM 1109 C C . ASP A 1 143 ? 19.272 -11.013 -15.557 1.00 75.69 143 ASP A C 1
ATOM 1111 O O . ASP A 1 143 ? 18.611 -10.003 -15.332 1.00 75.69 143 ASP A O 1
ATOM 1115 N N . VAL A 1 144 ? 19.750 -11.261 -16.778 1.00 78.38 144 VAL A N 1
ATOM 1116 C CA . VAL A 1 144 ? 19.455 -10.435 -17.955 1.00 78.38 144 VAL A CA 1
ATOM 1117 C C . VAL A 1 144 ? 18.336 -11.084 -18.763 1.00 78.38 144 VAL A C 1
ATOM 1119 O O . VAL A 1 144 ? 18.352 -12.302 -18.980 1.00 78.38 144 VAL A O 1
ATOM 1122 N N . CYS A 1 145 ? 17.394 -10.260 -19.228 1.00 82.56 145 CYS A N 1
ATOM 1123 C CA . CYS A 1 145 ? 16.311 -10.664 -20.120 1.00 82.56 145 CYS A CA 1
ATOM 1124 C C . CYS A 1 145 ? 16.844 -11.292 -21.417 1.00 82.56 145 CYS A C 1
ATOM 1126 O O . CYS A 1 145 ? 17.596 -10.654 -22.156 1.00 82.56 145 CYS A O 1
ATOM 1128 N N . THR A 1 146 ? 16.422 -12.519 -21.723 1.00 79.31 146 THR A N 1
ATOM 1129 C CA . THR A 1 146 ? 16.685 -13.190 -23.009 1.00 79.31 146 THR A CA 1
ATOM 1130 C C . THR A 1 146 ? 15.558 -13.009 -24.012 1.00 79.31 146 THR A C 1
ATOM 1132 O O . THR A 1 146 ? 15.809 -12.963 -25.216 1.00 79.31 146 THR A O 1
ATOM 1135 N N . THR A 1 147 ? 14.321 -12.920 -23.527 1.00 81.25 147 THR A N 1
ATOM 1136 C CA . THR A 1 147 ? 13.119 -12.776 -24.352 1.00 81.25 147 THR A CA 1
ATOM 1137 C C . THR A 1 147 ? 12.622 -11.332 -24.385 1.00 81.25 147 THR A C 1
ATOM 1139 O O . THR A 1 147 ? 13.118 -10.451 -23.679 1.00 81.25 147 THR A O 1
ATOM 1142 N N . VAL A 1 148 ? 11.628 -11.081 -25.243 1.00 80.00 148 VAL A N 1
ATOM 1143 C CA . VAL A 1 148 ? 10.996 -9.768 -25.417 1.00 80.00 148 VAL A CA 1
ATOM 1144 C C . VAL A 1 148 ? 10.152 -9.381 -24.193 1.00 80.00 148 VAL A C 1
ATOM 1146 O O . VAL A 1 148 ? 8.958 -9.669 -24.103 1.00 80.00 148 VAL A O 1
ATOM 1149 N N . GLY A 1 149 ? 10.772 -8.670 -23.257 1.00 83.00 149 GLY A N 1
ATOM 1150 C CA . GLY A 1 149 ? 10.120 -8.072 -22.091 1.00 83.00 149 GLY A CA 1
AT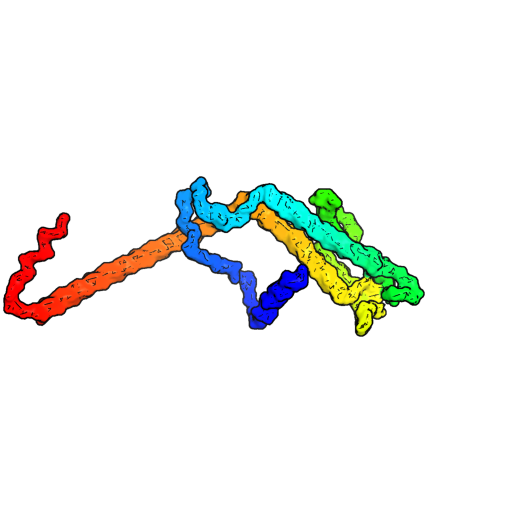OM 1151 C C . GLY A 1 149 ? 10.828 -6.790 -21.666 1.00 83.00 149 GLY A C 1
ATOM 1152 O O . GLY A 1 149 ? 11.688 -6.292 -22.388 1.00 83.00 149 GLY A O 1
ATOM 1153 N N . ARG A 1 150 ? 10.432 -6.226 -20.528 1.00 84.75 150 ARG A N 1
ATOM 1154 C CA . ARG A 1 150 ? 11.021 -4.997 -19.960 1.00 84.75 150 ARG A CA 1
ATOM 1155 C C . ARG A 1 150 ? 11.496 -5.185 -18.517 1.00 84.75 150 ARG A C 1
ATOM 1157 O O . ARG A 1 150 ? 12.292 -4.391 -18.029 1.00 84.75 150 ARG A O 1
ATOM 1164 N N . VAL A 1 151 ? 11.001 -6.220 -17.834 1.00 88.56 151 VAL A N 1
ATOM 1165 C CA . VAL A 1 151 ? 11.220 -6.437 -16.399 1.00 88.56 151 VAL A CA 1
ATOM 1166 C C . VAL A 1 151 ? 11.572 -7.899 -16.140 1.00 88.56 151 VAL A C 1
ATOM 1168 O O . VAL A 1 151 ? 10.968 -8.799 -16.720 1.00 88.56 151 VAL A O 1
ATOM 1171 N N . THR A 1 152 ? 12.544 -8.146 -15.261 1.00 88.19 152 THR A N 1
ATOM 1172 C CA . THR A 1 152 ? 12.894 -9.504 -14.826 1.00 88.19 152 THR A CA 1
ATOM 1173 C C . THR A 1 152 ? 11.893 -10.017 -13.786 1.00 88.19 152 THR A C 1
ATOM 1175 O O . THR A 1 152 ? 11.299 -9.215 -13.062 1.00 88.19 152 THR A O 1
ATOM 1178 N N . PRO A 1 153 ? 11.716 -11.339 -13.634 1.00 89.12 153 PRO A N 1
ATOM 1179 C CA . PRO A 1 153 ? 10.769 -11.888 -12.663 1.00 89.12 153 PRO A CA 1
ATOM 1180 C C . PRO A 1 153 ? 11.040 -11.436 -11.220 1.00 89.12 153 PRO A C 1
ATOM 1182 O O . PRO A 1 153 ? 10.107 -11.264 -10.441 1.00 89.12 153 PRO A O 1
ATOM 1185 N N . GLU A 1 154 ? 12.307 -11.225 -10.858 1.00 88.88 154 GLU A N 1
ATOM 1186 C CA . GLU A 1 154 ? 12.686 -10.781 -9.515 1.00 88.88 154 GLU A CA 1
ATOM 1187 C C . GLU A 1 154 ? 12.324 -9.313 -9.269 1.00 88.88 154 GLU A C 1
ATOM 1189 O O . GLU A 1 154 ? 11.713 -8.981 -8.253 1.00 88.88 154 GLU A O 1
ATOM 1194 N N . ILE A 1 155 ? 12.610 -8.437 -10.235 1.00 88.50 155 ILE A N 1
ATOM 1195 C CA . ILE A 1 155 ? 12.213 -7.029 -10.159 1.00 88.50 155 ILE A CA 1
ATOM 1196 C C . ILE A 1 155 ? 10.687 -6.910 -10.145 1.00 88.50 155 ILE A C 1
ATOM 1198 O O . ILE A 1 155 ? 10.141 -6.134 -9.366 1.00 88.50 155 ILE A O 1
ATOM 1202 N N . TYR A 1 156 ? 9.985 -7.702 -10.959 1.00 90.75 156 TYR A N 1
ATOM 1203 C CA . TYR A 1 156 ? 8.524 -7.711 -10.981 1.00 90.75 156 TYR A CA 1
ATOM 1204 C C . TYR A 1 156 ? 7.935 -7.993 -9.592 1.00 90.75 156 TYR A C 1
ATOM 1206 O O . TYR A 1 156 ? 7.057 -7.259 -9.145 1.00 90.75 156 TYR A O 1
ATOM 1214 N N . LYS A 1 157 ? 8.459 -8.988 -8.863 1.00 91.94 157 LYS A N 1
ATOM 1215 C CA . LYS A 1 157 ? 8.013 -9.273 -7.488 1.00 91.94 157 LYS A CA 1
ATOM 1216 C C . LYS A 1 157 ? 8.215 -8.083 -6.553 1.00 91.94 157 LYS A C 1
ATOM 1218 O O . LYS A 1 157 ? 7.332 -7.795 -5.751 1.00 91.94 157 LYS A O 1
ATOM 1223 N N . GLN A 1 158 ? 9.349 -7.391 -6.658 1.00 92.12 158 GLN A N 1
ATOM 1224 C CA . GLN A 1 158 ? 9.633 -6.210 -5.835 1.00 92.12 158 GLN A CA 1
ATOM 1225 C C . GLN A 1 158 ? 8.683 -5.052 -6.159 1.00 92.12 158 GLN A C 1
ATOM 1227 O O . GLN A 1 158 ? 8.172 -4.405 -5.245 1.00 92.12 158 GLN A O 1
ATOM 1232 N N . LEU A 1 159 ? 8.396 -4.828 -7.444 1.00 91.31 159 LEU A N 1
ATOM 1233 C CA . LEU A 1 159 ? 7.441 -3.814 -7.890 1.00 91.31 159 LEU A CA 1
ATOM 1234 C C . LEU A 1 159 ? 6.020 -4.126 -7.408 1.00 91.31 159 LEU A C 1
ATOM 1236 O O . LEU A 1 159 ? 5.353 -3.244 -6.875 1.00 91.31 159 LEU A O 1
ATOM 1240 N N . VAL A 1 160 ? 5.571 -5.377 -7.537 1.00 92.19 160 VAL A N 1
ATOM 1241 C CA . VAL A 1 160 ? 4.245 -5.803 -7.063 1.00 92.19 160 VAL A CA 1
ATOM 1242 C C . VAL A 1 160 ? 4.140 -5.707 -5.546 1.00 92.19 160 VAL A C 1
ATOM 1244 O O . VAL A 1 160 ? 3.115 -5.250 -5.053 1.00 92.19 160 VAL A O 1
ATOM 1247 N N . ALA A 1 161 ? 5.184 -6.078 -4.800 1.00 91.69 161 ALA A N 1
ATOM 1248 C CA . ALA A 1 161 ? 5.197 -5.910 -3.350 1.00 91.69 161 ALA A CA 1
ATOM 1249 C C . ALA A 1 161 ? 5.017 -4.434 -2.963 1.00 91.69 161 ALA A C 1
ATOM 1251 O O . ALA A 1 161 ? 4.142 -4.119 -2.164 1.00 91.69 161 ALA A O 1
ATOM 1252 N N . ALA A 1 162 ? 5.770 -3.521 -3.587 1.00 90.19 162 ALA A N 1
ATOM 1253 C CA . ALA A 1 162 ? 5.650 -2.087 -3.326 1.00 90.19 162 ALA A CA 1
ATOM 1254 C C . ALA A 1 162 ? 4.248 -1.542 -3.657 1.00 90.19 162 ALA A C 1
ATOM 1256 O O . ALA A 1 162 ? 3.663 -0.808 -2.862 1.00 90.19 162 ALA A O 1
ATOM 1257 N N . VAL A 1 163 ? 3.690 -1.943 -4.803 1.00 90.50 163 VAL A N 1
ATOM 1258 C CA . VAL A 1 163 ? 2.340 -1.550 -5.228 1.00 90.50 163 VAL A CA 1
ATOM 1259 C C . VAL A 1 163 ? 1.272 -2.080 -4.273 1.00 90.50 163 VAL A C 1
ATOM 1261 O O . VAL A 1 163 ? 0.366 -1.335 -3.909 1.00 90.50 163 VAL A O 1
ATOM 1264 N N . ASN A 1 164 ? 1.380 -3.333 -3.833 1.00 90.56 164 ASN A N 1
ATOM 1265 C CA . ASN A 1 164 ? 0.399 -3.947 -2.940 1.00 90.56 164 ASN A CA 1
ATOM 1266 C C . ASN A 1 164 ? 0.390 -3.278 -1.553 1.00 90.56 164 ASN A C 1
ATOM 1268 O O . ASN A 1 164 ? -0.673 -3.089 -0.967 1.00 90.56 164 ASN A O 1
ATOM 1272 N N . GLU A 1 165 ? 1.556 -2.845 -1.063 1.00 89.00 165 GLU A N 1
ATOM 1273 C CA . GLU A 1 165 ? 1.660 -2.039 0.162 1.00 89.00 165 GLU A CA 1
ATOM 1274 C C . GLU A 1 165 ? 1.009 -0.659 -0.013 1.00 89.00 165 GLU A C 1
ATOM 1276 O O . GLU A 1 165 ? 0.220 -0.231 0.830 1.00 89.00 165 GLU A O 1
ATOM 1281 N N . SER A 1 166 ? 1.274 0.035 -1.129 1.00 88.50 166 SER A N 1
ATOM 1282 C CA . SER A 1 166 ? 0.604 1.315 -1.408 1.00 88.50 166 SER A CA 1
ATOM 1283 C C . SER A 1 166 ? -0.910 1.162 -1.581 1.00 88.50 166 SER A C 1
ATOM 1285 O O . SER A 1 166 ? -1.655 2.010 -1.099 1.00 88.50 166 SER A O 1
ATOM 1287 N N . TYR A 1 167 ? -1.365 0.061 -2.188 1.00 88.44 167 TYR A N 1
ATOM 1288 C CA . TYR A 1 167 ? -2.783 -0.266 -2.328 1.00 88.44 167 TYR A CA 1
ATOM 1289 C C . TYR A 1 167 ? -3.438 -0.482 -0.964 1.00 88.44 167 TYR A C 1
ATOM 1291 O O . TYR A 1 167 ? -4.510 0.056 -0.704 1.00 88.44 167 TYR A O 1
ATOM 1299 N N . ALA A 1 168 ? -2.782 -1.229 -0.070 1.00 87.62 168 ALA A N 1
ATOM 1300 C CA . ALA A 1 168 ? -3.263 -1.425 1.290 1.00 87.62 168 ALA A CA 1
ATOM 1301 C C . ALA A 1 168 ? -3.376 -0.085 2.030 1.00 87.62 168 ALA A C 1
ATOM 1303 O O . ALA A 1 168 ? -4.404 0.192 2.645 1.00 87.62 168 ALA A O 1
ATOM 1304 N N . LEU A 1 169 ? -2.362 0.778 1.932 1.00 88.00 169 LEU A N 1
ATOM 1305 C CA . LEU A 1 169 ? -2.416 2.106 2.538 1.00 88.00 169 LEU A CA 1
ATOM 1306 C C . LEU A 1 169 ? -3.581 2.931 1.978 1.00 88.00 169 LEU A C 1
ATOM 1308 O O . LEU A 1 169 ? -4.358 3.467 2.759 1.00 88.00 169 LEU A O 1
ATOM 1312 N N . GLU A 1 170 ? -3.764 2.997 0.662 1.00 84.38 170 GLU A N 1
ATOM 1313 C CA . GLU A 1 170 ? -4.853 3.764 0.042 1.00 84.38 170 GLU A CA 1
ATOM 1314 C C . GLU A 1 170 ? -6.241 3.211 0.415 1.00 84.38 170 GLU A C 1
ATOM 1316 O O . GLU A 1 170 ? -7.135 3.967 0.796 1.00 84.38 170 GLU A O 1
ATOM 1321 N N . HIS A 1 171 ? -6.407 1.887 0.389 1.00 85.50 171 HIS A N 1
ATOM 1322 C CA . HIS A 1 171 ? -7.691 1.228 0.624 1.00 85.50 171 HIS A CA 1
ATOM 1323 C C . HIS A 1 171 ? -8.095 1.180 2.104 1.00 85.50 171 HIS A C 1
ATOM 1325 O O . HIS A 1 171 ? -9.273 1.330 2.430 1.00 85.50 171 HIS A O 1
ATOM 1331 N N . TYR A 1 172 ? -7.137 0.985 3.016 1.00 81.56 172 TYR A N 1
ATOM 1332 C CA . TYR A 1 172 ? -7.414 0.889 4.452 1.00 81.56 172 TYR A CA 1
ATOM 1333 C C . TYR A 1 172 ? -7.358 2.237 5.176 1.00 81.56 172 TYR A C 1
ATOM 1335 O O . TYR A 1 172 ? -7.816 2.320 6.314 1.00 81.56 172 TYR A O 1
ATOM 1343 N N . THR A 1 173 ? -6.876 3.309 4.539 1.00 83.56 173 THR A N 1
ATOM 1344 C CA . THR A 1 173 ? -6.873 4.647 5.152 1.00 83.56 173 THR A CA 1
ATOM 1345 C C . THR A 1 173 ? -8.270 5.124 5.573 1.00 83.56 173 THR A C 1
ATOM 1347 O O . THR A 1 173 ? -8.403 5.522 6.727 1.00 83.56 173 THR A O 1
ATOM 1350 N N . PRO A 1 174 ? -9.337 5.061 4.751 1.00 79.19 174 PRO A N 1
ATOM 1351 C CA . PRO A 1 174 ? -10.654 5.557 5.168 1.00 79.19 174 PRO A CA 1
ATOM 1352 C C . PRO A 1 174 ? -11.229 4.848 6.414 1.00 79.19 174 PRO A C 1
ATOM 1354 O O . PRO A 1 174 ? -11.677 5.542 7.328 1.00 79.19 174 PRO A O 1
ATOM 1357 N N . PRO A 1 175 ? -11.157 3.504 6.541 1.00 68.75 175 PRO A N 1
ATOM 1358 C CA . PRO A 1 175 ? -11.474 2.821 7.796 1.00 68.75 175 PRO A CA 1
ATOM 1359 C C . PRO A 1 175 ? -10.614 3.276 8.980 1.00 68.75 175 PRO A C 1
ATOM 1361 O O . PRO A 1 175 ? -11.146 3.489 10.066 1.00 68.75 175 PRO A O 1
ATOM 1364 N N . LEU A 1 176 ? -9.303 3.469 8.790 1.00 71.38 176 LEU A N 1
ATOM 1365 C CA . LEU A 1 176 ? -8.413 3.955 9.853 1.00 71.38 176 LEU A CA 1
ATOM 1366 C C . LEU A 1 176 ? -8.775 5.380 10.301 1.00 71.38 176 LEU A C 1
ATOM 1368 O O . LEU A 1 176 ? -8.682 5.695 11.485 1.00 71.38 176 LEU A O 1
ATOM 1372 N N . LEU A 1 177 ? -9.237 6.227 9.379 1.00 71.31 177 LEU A N 1
ATOM 1373 C CA . LEU A 1 177 ? -9.730 7.567 9.695 1.00 71.31 177 LEU A CA 1
ATOM 1374 C C . LEU A 1 177 ? -11.043 7.535 10.481 1.00 71.31 177 LEU A C 1
ATOM 1376 O O . LEU A 1 177 ? -11.289 8.446 11.259 1.00 71.31 177 LEU A O 1
ATOM 1380 N N . SER A 1 178 ? -11.866 6.490 10.354 1.00 64.50 178 SER A N 1
ATOM 1381 C CA . SER A 1 178 ? -13.113 6.373 11.128 1.00 64.50 178 SER A CA 1
ATOM 1382 C C . SER A 1 178 ? -12.892 6.206 12.642 1.00 64.50 178 SER A C 1
ATOM 1384 O O . SER A 1 178 ? -13.808 6.447 13.431 1.00 64.50 178 SER A O 1
ATOM 1386 N N . PHE A 1 179 ? -11.665 5.877 13.072 1.00 65.44 179 PHE A N 1
ATOM 1387 C CA . PHE A 1 179 ? -11.275 5.887 14.487 1.00 65.44 179 PHE A CA 1
ATOM 1388 C C . PHE A 1 179 ? -11.168 7.298 15.080 1.00 65.44 179 PHE A C 1
ATOM 1390 O O . PHE A 1 179 ? -11.218 7.448 16.300 1.00 65.44 179 PHE A O 1
ATOM 1397 N N . ARG A 1 180 ? -11.077 8.328 14.231 1.00 65.12 180 ARG A N 1
ATOM 1398 C CA . ARG A 1 180 ? -11.082 9.745 14.619 1.00 65.12 180 ARG A CA 1
ATOM 1399 C C . ARG A 1 180 ? -12.349 10.136 15.365 1.00 65.12 180 ARG A C 1
ATOM 1401 O O . ARG A 1 180 ? -12.290 10.812 16.383 1.00 65.12 180 ARG A O 1
ATOM 1408 N N . ASP A 1 181 ? -13.500 9.717 14.849 1.00 63.19 181 ASP A N 1
ATOM 1409 C CA . ASP A 1 181 ? -14.778 10.242 15.326 1.00 63.19 181 ASP A CA 1
ATOM 1410 C C . ASP A 1 181 ? -15.328 9.455 16.518 1.00 63.19 181 ASP A C 1
ATOM 1412 O O . ASP A 1 181 ? -16.426 9.746 16.987 1.00 63.19 181 ASP A O 1
ATOM 1416 N N . CYS A 1 182 ? -14.616 8.413 16.974 1.00 67.88 182 CYS A N 1
ATOM 1417 C CA . CYS A 1 182 ? -15.083 7.391 17.919 1.00 67.88 182 CYS A CA 1
ATOM 1418 C C . CYS A 1 182 ? -16.408 6.709 17.538 1.00 67.88 182 CYS A C 1
ATOM 1420 O O . CYS A 1 182 ? -16.770 5.733 18.183 1.00 67.88 182 CYS A O 1
ATOM 1422 N N . ASN A 1 183 ? -17.125 7.184 16.515 1.00 66.19 183 ASN A N 1
ATOM 1423 C CA . ASN A 1 183 ? -18.446 6.725 16.117 1.00 66.19 183 ASN A CA 1
ATOM 1424 C C . ASN A 1 183 ? -18.384 5.264 15.704 1.00 66.19 183 ASN A C 1
ATOM 1426 O O . ASN A 1 183 ? -19.127 4.474 16.248 1.00 66.19 183 ASN A O 1
ATOM 1430 N N . PHE A 1 184 ? -17.419 4.862 14.872 1.00 67.38 184 PHE A N 1
ATOM 1431 C CA . PHE A 1 184 ? -17.273 3.455 14.491 1.00 67.38 184 PHE A CA 1
ATOM 1432 C C . PHE A 1 184 ? -17.161 2.528 15.713 1.00 67.38 184 PHE A C 1
ATOM 1434 O O . PHE A 1 184 ? -17.810 1.485 15.794 1.00 67.38 184 PHE A O 1
ATOM 1441 N N . VAL A 1 185 ? -16.351 2.934 16.692 1.00 67.62 185 VAL A N 1
ATOM 1442 C CA . VAL A 1 185 ? -16.151 2.180 17.929 1.00 67.62 185 VAL A CA 1
ATOM 1443 C C . VAL A 1 185 ? -17.421 2.221 18.779 1.00 67.62 185 VAL A C 1
ATOM 1445 O O . VAL A 1 185 ? -17.894 1.176 19.213 1.00 67.62 185 VAL A O 1
ATOM 1448 N N . ARG A 1 186 ? -18.015 3.401 18.969 1.00 66.25 186 ARG A N 1
ATOM 1449 C CA . ARG A 1 186 ? -19.238 3.597 19.749 1.00 66.25 186 ARG A CA 1
ATOM 1450 C C . ARG A 1 186 ? -20.410 2.820 19.163 1.00 66.25 186 ARG A C 1
ATOM 1452 O O . ARG A 1 186 ? -21.030 2.076 19.901 1.00 66.25 186 ARG A O 1
ATOM 1459 N N . ASP A 1 187 ? -20.646 2.912 17.863 1.00 69.31 187 ASP A N 1
ATOM 1460 C CA . 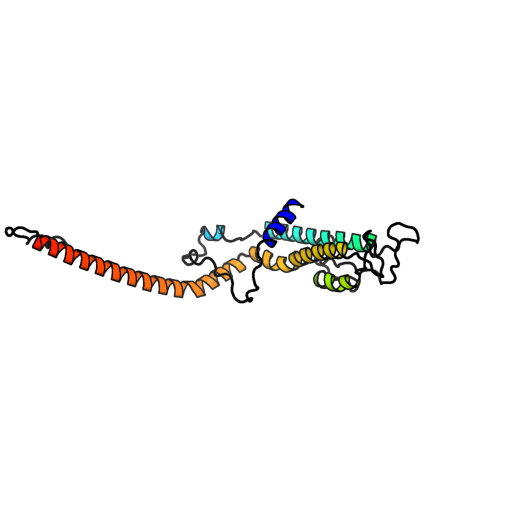ASP A 1 187 ? -21.719 2.226 17.142 1.00 69.31 187 ASP A CA 1
ATOM 1461 C C . ASP A 1 187 ? -21.545 0.705 17.237 1.00 69.31 187 ASP A C 1
ATOM 1463 O O . ASP A 1 187 ? -22.506 -0.033 17.454 1.00 69.31 187 ASP A O 1
ATOM 1467 N N . THR A 1 188 ? -20.301 0.220 17.156 1.00 70.50 188 THR A N 1
ATOM 1468 C CA . THR A 1 188 ? -19.994 -1.202 17.360 1.00 70.50 188 THR A CA 1
ATOM 1469 C C . THR A 1 188 ? -20.305 -1.633 18.795 1.00 70.50 188 THR A C 1
ATOM 1471 O O . THR A 1 188 ? -20.938 -2.666 19.007 1.00 70.50 188 THR A O 1
ATOM 1474 N N . PHE A 1 189 ? -19.899 -0.847 19.794 1.00 69.12 189 PHE A N 1
ATOM 1475 C CA . PHE A 1 189 ? -20.187 -1.140 21.200 1.00 69.12 189 PHE A CA 1
ATOM 1476 C C . PHE A 1 189 ? -21.678 -1.010 21.535 1.00 69.12 189 PHE A C 1
ATOM 1478 O O . PHE A 1 189 ? -22.189 -1.829 22.295 1.00 69.12 189 PHE A O 1
ATOM 1485 N N . GLU A 1 190 ? -22.392 -0.046 20.957 1.00 68.69 190 GLU A N 1
ATOM 1486 C CA . GLU A 1 190 ? -23.843 0.112 21.092 1.00 68.69 190 GLU A CA 1
ATOM 1487 C C . GLU A 1 190 ? -24.578 -1.085 20.485 1.00 68.69 190 GLU A C 1
ATOM 1489 O O . GLU A 1 190 ? -25.437 -1.665 21.147 1.00 68.69 190 GLU A O 1
ATOM 1494 N N . CYS A 1 191 ? -24.181 -1.522 19.287 1.00 71.44 191 CYS A N 1
ATOM 1495 C CA . CYS A 1 191 ? -24.705 -2.726 18.640 1.00 71.44 191 CYS A CA 1
ATOM 1496 C C . CYS A 1 191 ? -24.486 -3.975 19.512 1.00 71.44 191 CYS A C 1
ATOM 1498 O O . CYS A 1 191 ? -25.425 -4.711 19.815 1.00 71.44 191 CYS A O 1
ATOM 1500 N N . ILE A 1 192 ? -23.263 -4.172 20.018 1.00 68.50 192 ILE A N 1
ATOM 1501 C CA . ILE A 1 192 ? -22.939 -5.308 20.892 1.00 68.50 192 ILE A CA 1
ATOM 1502 C C . ILE A 1 192 ? -23.746 -5.254 22.197 1.00 68.50 192 ILE A C 1
ATOM 1504 O O . ILE A 1 192 ? -24.266 -6.276 22.653 1.00 68.50 192 ILE A O 1
ATOM 1508 N N . THR A 1 193 ? -23.861 -4.070 22.798 1.00 67.44 193 THR A N 1
ATOM 1509 C CA . THR A 1 193 ? -24.578 -3.884 24.065 1.00 67.44 193 THR A CA 1
ATOM 1510 C C . THR A 1 193 ? -26.074 -4.126 23.889 1.00 67.44 193 THR A C 1
ATOM 1512 O O . THR A 1 193 ? -26.681 -4.805 24.716 1.00 67.44 193 THR A O 1
ATOM 1515 N N . SER A 1 194 ? -26.661 -3.635 22.797 1.00 68.75 194 SER A N 1
ATOM 1516 C CA . SER A 1 194 ? -28.070 -3.851 22.455 1.00 68.75 194 SER A CA 1
ATOM 1517 C C . SER A 1 194 ? -28.378 -5.330 22.229 1.00 68.75 194 SER A C 1
ATOM 1519 O O . SER A 1 194 ? -29.333 -5.862 22.798 1.00 68.75 194 SER A O 1
ATOM 1521 N N . ASP A 1 195 ? -27.557 -6.015 21.435 1.00 69.81 195 ASP A N 1
ATOM 1522 C CA . ASP A 1 195 ? -27.955 -7.313 20.890 1.00 69.81 195 ASP A CA 1
ATOM 1523 C C . ASP A 1 195 ? -27.563 -8.484 21.795 1.00 69.81 195 ASP A C 1
ATOM 1525 O O . ASP A 1 195 ? -28.270 -9.495 21.859 1.00 69.81 195 ASP A O 1
ATOM 1529 N N . TYR A 1 196 ? -26.467 -8.355 22.548 1.00 66.19 196 TYR A N 1
ATOM 1530 C CA . TYR A 1 196 ? -25.894 -9.484 23.281 1.00 66.19 196 TYR A CA 1
ATOM 1531 C C . TYR A 1 196 ? -25.987 -9.372 24.804 1.00 66.19 196 TYR A C 1
ATOM 1533 O O . TYR A 1 196 ? -26.018 -10.406 25.481 1.00 66.19 196 TYR A O 1
ATOM 1541 N N . CYS A 1 197 ? -26.081 -8.168 25.375 1.00 71.19 197 CYS A N 1
ATOM 1542 C CA . CYS A 1 197 ? -26.200 -8.029 26.829 1.00 71.19 197 CYS A CA 1
ATOM 1543 C C . CYS A 1 197 ? -27.547 -8.516 27.395 1.00 71.19 197 CYS A C 1
ATOM 1545 O O . CYS A 1 197 ? -27.518 -9.225 28.404 1.00 71.19 197 CYS A O 1
ATOM 1547 N N . PRO A 1 198 ? -28.716 -8.259 26.770 1.00 76.12 198 PRO A N 1
ATOM 1548 C CA . PRO A 1 198 ? -29.995 -8.742 27.296 1.00 76.12 198 PRO A CA 1
ATOM 1549 C C . PRO A 1 198 ? -30.102 -10.277 27.425 1.00 76.12 198 PRO A C 1
ATOM 1551 O O . PRO A 1 198 ? -30.528 -10.760 28.483 1.00 76.12 198 PRO A O 1
ATOM 1554 N N . PRO A 1 199 ? -29.718 -11.092 26.415 1.00 70.88 199 PRO A N 1
ATOM 1555 C CA . PRO A 1 199 ? -29.744 -12.545 26.567 1.00 70.88 199 PRO A CA 1
ATOM 1556 C C . PRO A 1 199 ? -28.693 -13.044 27.567 1.00 70.88 199 PRO A C 1
ATOM 1558 O O . PRO A 1 199 ? -28.967 -13.995 28.306 1.00 70.88 199 PRO A O 1
ATOM 1561 N N . LEU A 1 200 ? -27.525 -12.398 27.653 1.00 73.31 200 LEU A N 1
ATOM 1562 C CA . LEU A 1 200 ? -26.482 -12.760 28.615 1.00 73.31 200 LEU A CA 1
ATOM 1563 C C . LEU A 1 200 ? -26.919 -12.500 30.064 1.00 73.31 200 LEU A C 1
ATOM 1565 O O . LEU A 1 200 ? -26.784 -13.385 30.912 1.00 73.31 200 LEU A O 1
ATOM 1569 N N . GLU A 1 201 ? -27.503 -11.334 30.345 1.00 73.31 201 GLU A N 1
ATOM 1570 C CA . GLU A 1 201 ? -28.024 -10.994 31.672 1.00 73.31 201 GLU A CA 1
ATOM 1571 C C . GLU A 1 201 ? -29.124 -11.976 32.096 1.00 73.31 201 GLU A C 1
ATOM 1573 O O . GLU A 1 201 ? -29.134 -12.481 33.225 1.00 73.31 201 GLU A O 1
ATOM 1578 N N . ARG A 1 202 ? -30.023 -12.320 31.164 1.00 78.56 202 ARG A N 1
ATOM 1579 C CA . ARG A 1 202 ? -31.092 -13.291 31.411 1.00 78.56 202 ARG A CA 1
ATOM 1580 C C . ARG A 1 202 ? -30.535 -14.670 31.761 1.00 78.56 202 ARG A C 1
ATOM 1582 O O . ARG A 1 202 ? -30.998 -15.279 32.727 1.00 78.56 202 ARG A O 1
ATOM 1589 N N . ASN A 1 203 ? -29.535 -15.146 31.024 1.00 76.19 203 ASN A N 1
ATOM 1590 C CA . ASN A 1 203 ? -28.902 -16.440 31.280 1.00 76.19 203 ASN A CA 1
ATOM 1591 C C . ASN A 1 203 ? -28.148 -16.454 32.618 1.00 76.19 203 ASN A C 1
ATOM 1593 O O . ASN A 1 203 ? -28.308 -17.394 33.397 1.00 76.19 203 ASN A O 1
ATOM 1597 N N . LEU A 1 204 ? -27.398 -15.396 32.937 1.00 80.44 204 LEU A N 1
ATOM 1598 C CA . LEU A 1 204 ? -26.701 -15.268 34.222 1.00 80.44 204 LEU A CA 1
ATOM 1599 C C . LEU A 1 204 ? -27.674 -15.233 35.404 1.00 80.44 204 LEU A C 1
ATOM 1601 O O . LEU A 1 204 ? -27.418 -15.862 36.430 1.00 80.44 204 LEU A O 1
ATOM 1605 N N . ARG A 1 205 ? -28.822 -14.562 35.257 1.00 78.00 205 ARG A N 1
ATOM 1606 C CA . ARG A 1 205 ? -29.866 -14.537 36.289 1.00 78.00 205 ARG A CA 1
ATOM 1607 C C . ARG A 1 205 ? -30.447 -15.931 36.540 1.00 78.00 205 ARG A C 1
ATOM 1609 O O . ARG A 1 205 ? -30.640 -16.306 37.694 1.00 78.00 205 ARG A O 1
ATOM 1616 N N . VAL A 1 206 ? -30.681 -16.709 35.482 1.00 83.69 206 VAL A N 1
ATOM 1617 C CA . VAL A 1 206 ? -31.164 -18.098 35.587 1.00 83.69 206 VAL A CA 1
ATOM 1618 C C . VAL A 1 206 ? -30.123 -18.997 36.256 1.00 83.69 206 VAL A C 1
ATOM 1620 O O . VAL A 1 206 ? -30.467 -19.765 37.154 1.00 83.69 206 VAL A O 1
ATOM 1623 N N . VAL A 1 207 ? -28.848 -18.875 35.879 1.00 88.88 207 VAL A N 1
ATOM 1624 C CA . VAL A 1 207 ? -27.754 -19.655 36.478 1.00 88.88 207 VAL A CA 1
ATOM 1625 C C . VAL A 1 207 ? -27.565 -19.304 37.956 1.00 88.88 207 VAL A C 1
ATOM 1627 O O . VAL A 1 207 ? -27.499 -20.211 38.784 1.00 88.88 207 VAL A O 1
ATOM 1630 N N . ASN A 1 208 ? -27.563 -18.018 38.317 1.00 81.94 208 ASN A N 1
ATOM 1631 C CA . ASN A 1 208 ? -27.456 -17.582 39.713 1.00 81.94 208 ASN A CA 1
ATOM 1632 C C . ASN A 1 208 ? -28.652 -18.031 40.556 1.00 81.94 208 ASN A C 1
ATOM 1634 O O . ASN A 1 208 ? -28.467 -18.461 41.693 1.00 81.94 208 ASN A O 1
ATOM 1638 N N . ALA A 1 209 ? -29.867 -17.992 40.003 1.00 87.50 209 ALA A N 1
ATOM 1639 C CA . ALA A 1 209 ? -31.036 -18.553 40.674 1.00 87.50 209 ALA A CA 1
ATOM 1640 C C . ALA A 1 209 ? -30.878 -20.069 40.903 1.00 87.50 209 ALA A C 1
ATOM 1642 O O . ALA A 1 209 ? -31.166 -20.561 41.993 1.00 87.50 209 ALA A O 1
ATOM 1643 N N . GLY A 1 210 ? -30.356 -20.801 39.912 1.00 89.25 210 GLY A N 1
ATOM 1644 C CA . GLY A 1 210 ? -30.026 -22.224 40.034 1.00 89.25 210 GLY A CA 1
ATOM 1645 C C . GLY A 1 210 ? -28.993 -22.515 41.128 1.00 89.25 210 GLY A C 1
ATOM 1646 O O . GLY A 1 210 ? -29.234 -23.357 41.992 1.00 89.25 210 GLY A O 1
ATOM 1647 N N . LEU A 1 211 ? -27.878 -21.780 41.144 1.00 89.00 211 LEU A N 1
ATOM 1648 C CA . LEU A 1 211 ? -26.848 -21.880 42.187 1.00 89.00 211 LEU A CA 1
ATOM 1649 C C . LEU A 1 211 ? -27.392 -21.538 43.583 1.00 89.00 211 LEU A C 1
ATOM 1651 O O . LEU A 1 211 ? -27.053 -22.204 44.564 1.00 89.00 211 LEU A O 1
ATOM 1655 N N . GLY A 1 212 ? -28.274 -20.541 43.679 1.00 88.44 212 GLY A N 1
ATOM 1656 C CA . GLY A 1 212 ? -28.955 -20.193 44.924 1.00 88.44 212 GLY A CA 1
ATOM 1657 C C . GLY A 1 212 ? -29.810 -21.347 45.453 1.00 88.44 212 GLY A C 1
ATOM 1658 O O . GLY A 1 212 ? -29.715 -21.700 46.625 1.00 88.44 212 GLY A O 1
ATOM 1659 N N . MET A 1 213 ? -30.579 -22.005 44.583 1.00 89.38 213 MET A N 1
ATOM 1660 C CA . MET A 1 213 ? -31.406 -23.151 44.981 1.00 89.38 213 MET A CA 1
ATOM 1661 C C . MET A 1 213 ? -30.573 -24.357 45.437 1.00 89.38 213 MET A C 1
ATOM 1663 O O . MET A 1 213 ? -30.944 -25.025 46.403 1.00 89.38 213 MET A O 1
ATOM 1667 N N . ILE A 1 214 ? -29.443 -24.631 44.777 1.00 93.38 214 ILE A N 1
ATOM 1668 C CA . ILE A 1 214 ? -28.545 -25.734 45.157 1.00 93.38 214 ILE A CA 1
ATOM 1669 C C . ILE A 1 214 ? -27.910 -25.458 46.525 1.00 93.38 214 ILE A C 1
ATOM 1671 O O . ILE A 1 214 ? -27.952 -26.320 47.399 1.00 93.38 214 ILE A O 1
ATOM 1675 N N . SER A 1 215 ? -27.410 -24.239 46.750 1.00 88.75 215 SER A N 1
ATOM 1676 C CA . SER A 1 215 ? -26.759 -23.892 48.021 1.00 88.75 215 SER A CA 1
ATOM 1677 C C . SER A 1 215 ? -27.710 -23.958 49.223 1.00 88.75 215 SER A C 1
ATOM 1679 O O . SER A 1 215 ? -27.326 -24.474 50.271 1.00 88.75 215 SER A O 1
ATOM 1681 N N . VAL A 1 216 ? -28.968 -23.527 49.076 1.00 92.44 216 VAL A N 1
ATOM 1682 C CA . VAL A 1 216 ? -29.989 -23.668 50.132 1.00 92.44 216 VAL A CA 1
ATOM 1683 C C . VAL A 1 216 ? -30.262 -25.141 50.447 1.00 92.44 216 VAL A C 1
ATOM 1685 O O . VAL A 1 216 ? -30.282 -25.529 51.615 1.00 92.44 216 VAL A O 1
ATOM 1688 N N . ARG A 1 217 ? -30.411 -25.980 49.415 1.00 90.56 217 ARG A N 1
ATOM 1689 C CA . ARG A 1 217 ? -30.659 -27.417 49.585 1.00 90.56 217 ARG A CA 1
ATOM 1690 C C . ARG A 1 217 ? -29.508 -28.118 50.302 1.00 90.56 217 ARG A C 1
ATOM 1692 O O . ARG A 1 217 ? -29.752 -28.938 51.187 1.00 90.56 217 ARG A O 1
ATOM 1699 N N . ASP A 1 218 ? -28.270 -27.795 49.942 1.00 91.94 218 ASP A N 1
ATOM 1700 C CA . ASP A 1 218 ? -27.089 -28.385 50.571 1.00 91.94 218 ASP A CA 1
ATOM 1701 C C . ASP A 1 218 ? -26.984 -27.988 52.050 1.00 91.94 218 ASP A C 1
ATOM 1703 O O . ASP A 1 218 ? -26.685 -28.838 52.894 1.00 91.94 218 ASP A O 1
ATOM 1707 N N . LEU A 1 219 ? -27.306 -26.733 52.392 1.00 90.31 219 LEU A N 1
ATOM 1708 C CA . LEU A 1 219 ? -27.336 -26.260 53.780 1.00 90.31 219 LEU A CA 1
ATOM 1709 C C . LEU A 1 219 ? -28.395 -26.989 54.619 1.00 90.31 219 LEU A C 1
ATOM 1711 O O . LEU A 1 219 ? -28.098 -27.410 55.740 1.00 90.31 219 LEU A O 1
ATOM 1715 N N . GLU A 1 220 ? -29.600 -27.195 54.082 1.00 87.38 220 GLU A N 1
ATOM 1716 C CA . GLU A 1 220 ? -30.652 -27.967 54.757 1.00 87.38 220 GLU A CA 1
ATOM 1717 C C . GLU A 1 220 ? -30.245 -29.433 54.957 1.00 87.38 220 GLU A C 1
ATOM 1719 O O . GLU A 1 220 ? -30.412 -29.989 56.047 1.00 87.38 220 GLU A O 1
ATOM 1724 N N . CYS A 1 221 ? -29.646 -30.054 53.938 1.00 88.81 221 CYS A N 1
ATOM 1725 C CA . CYS A 1 221 ? -29.155 -31.429 54.028 1.00 88.81 221 CYS A CA 1
ATOM 1726 C C . CYS A 1 221 ? -28.050 -31.570 55.086 1.00 88.81 221 CYS A C 1
ATOM 1728 O O . CYS A 1 221 ? -28.085 -32.497 55.903 1.00 88.81 221 CYS A O 1
ATOM 1730 N N . CYS A 1 222 ? -27.100 -30.631 55.117 1.00 88.12 222 CYS A N 1
ATOM 1731 C CA . CYS A 1 222 ? -26.049 -30.588 56.133 1.00 88.12 222 CYS A CA 1
ATOM 1732 C C . CYS A 1 222 ? -26.632 -30.412 57.538 1.00 88.12 222 CYS A C 1
ATOM 1734 O O . CYS A 1 222 ? -26.199 -31.085 58.474 1.00 88.12 222 CYS A O 1
ATOM 1736 N N . TYR A 1 223 ? -27.634 -29.545 57.694 1.00 90.88 223 TYR A N 1
ATOM 1737 C CA . TYR A 1 223 ? -28.287 -29.308 58.978 1.00 90.88 223 TYR A CA 1
ATOM 1738 C C . TYR A 1 223 ? -28.951 -30.578 59.526 1.00 90.88 223 TYR A C 1
ATOM 1740 O O . TYR A 1 223 ? -28.698 -30.965 60.671 1.00 90.88 223 TYR A O 1
ATOM 1748 N N . VAL A 1 224 ? -29.743 -31.270 58.699 1.00 88.56 224 VAL A N 1
ATOM 1749 C CA . VAL A 1 224 ? -30.421 -32.518 59.090 1.00 88.56 224 VAL A CA 1
ATOM 1750 C C . VAL A 1 224 ? -29.410 -33.605 59.457 1.00 88.56 224 VAL A C 1
ATOM 1752 O O . VAL A 1 224 ? -29.577 -34.268 60.485 1.00 88.56 224 VAL A O 1
ATOM 1755 N N . TRP A 1 225 ? -28.336 -33.759 58.674 1.00 87.81 225 TRP A N 1
ATOM 1756 C CA . TRP A 1 225 ? -27.271 -34.718 58.980 1.00 87.81 225 TRP A CA 1
ATOM 1757 C C . TRP A 1 225 ? -26.606 -34.393 60.322 1.00 87.81 225 TRP A C 1
ATOM 1759 O O . TRP A 1 225 ? -26.546 -35.256 61.201 1.00 87.81 225 TRP A O 1
ATOM 1769 N N . CYS A 1 226 ? -26.139 -33.158 60.519 1.00 84.69 226 CYS A N 1
ATOM 1770 C CA . CYS A 1 226 ? -25.467 -32.742 61.751 1.00 84.69 226 CYS A CA 1
ATOM 1771 C C . CYS A 1 226 ? -26.359 -32.927 62.988 1.00 84.69 226 CYS A C 1
ATOM 1773 O O . CYS A 1 226 ? -25.904 -33.467 64.000 1.00 84.69 226 CYS A O 1
ATOM 1775 N N . CYS A 1 227 ? -27.639 -32.547 62.911 1.00 81.38 227 CYS A N 1
ATOM 1776 C CA . CYS A 1 227 ? -28.594 -32.755 64.000 1.00 81.38 227 CYS A CA 1
ATOM 1777 C C . CYS A 1 227 ? -28.839 -34.241 64.296 1.00 81.38 227 CYS A C 1
ATOM 1779 O O . CYS A 1 227 ? -28.866 -34.630 65.466 1.00 81.38 227 CYS A O 1
ATOM 1781 N N . GLY A 1 228 ? -28.989 -35.079 63.265 1.00 81.56 228 GLY A N 1
ATOM 1782 C CA . GLY A 1 228 ? -29.161 -36.525 63.427 1.00 81.56 228 GLY A CA 1
ATOM 1783 C C . GLY A 1 228 ? -27.938 -37.193 64.060 1.00 81.56 228 GLY A C 1
ATOM 1784 O O . GLY A 1 228 ? -28.071 -37.960 65.016 1.00 81.56 228 GLY A O 1
ATOM 1785 N N . TYR A 1 229 ? -26.738 -36.837 63.599 1.00 80.50 229 TYR A N 1
ATOM 1786 C CA . TYR A 1 229 ? -25.482 -37.344 64.154 1.00 80.50 229 TYR A CA 1
ATOM 1787 C C . TYR A 1 229 ? -25.302 -36.942 65.626 1.00 80.50 229 TYR A C 1
ATOM 1789 O O . TYR A 1 229 ? -24.909 -37.761 66.462 1.00 80.50 229 TYR A O 1
ATOM 1797 N N . PHE A 1 230 ? -25.657 -35.702 65.975 1.00 72.62 230 PHE A N 1
ATOM 1798 C CA . PHE A 1 230 ? -25.619 -35.221 67.356 1.00 72.62 230 PHE A CA 1
ATOM 1799 C C . PHE A 1 230 ? -26.635 -35.950 68.247 1.00 72.62 230 PHE A C 1
ATOM 1801 O O . PHE A 1 230 ? -26.295 -36.370 69.348 1.00 72.62 230 PHE A O 1
ATOM 1808 N N . MET A 1 231 ? -27.861 -36.179 67.765 1.00 68.19 231 MET A N 1
ATOM 1809 C CA . MET A 1 231 ? -28.883 -36.950 68.492 1.00 68.19 231 MET A CA 1
ATOM 1810 C C . MET A 1 231 ? -28.450 -38.397 68.765 1.00 68.19 231 MET A C 1
ATOM 1812 O O . MET A 1 231 ? -28.785 -38.944 69.814 1.00 68.19 231 MET A O 1
ATOM 1816 N N . GLN A 1 232 ? -27.710 -39.021 67.844 1.00 65.25 232 GLN A N 1
ATOM 1817 C CA . GLN A 1 232 ? -27.290 -40.419 67.978 1.00 65.25 232 GLN A CA 1
ATOM 1818 C C . GLN A 1 232 ? -26.044 -40.602 68.856 1.00 65.25 232 GLN A C 1
ATOM 1820 O O . GLN A 1 232 ? -25.878 -41.649 69.480 1.00 65.25 232 GLN A O 1
ATOM 1825 N N . THR A 1 233 ? -25.194 -39.578 68.943 1.00 61.53 233 THR A N 1
ATOM 1826 C CA . THR A 1 233 ? -24.003 -39.559 69.809 1.00 61.53 233 THR A CA 1
ATOM 1827 C C . THR A 1 233 ? -24.261 -38.919 71.179 1.00 61.53 233 THR A C 1
ATOM 1829 O O . THR A 1 233 ? -23.453 -39.094 72.091 1.00 61.53 233 THR A O 1
ATOM 1832 N N . ALA A 1 234 ? -25.392 -38.224 71.366 1.00 56.62 234 ALA A N 1
ATOM 1833 C CA . ALA A 1 234 ? -25.765 -37.614 72.637 1.00 56.62 234 ALA A CA 1
ATOM 1834 C C . ALA A 1 234 ? -26.122 -38.683 73.694 1.00 56.62 234 ALA A C 1
ATOM 1836 O O . ALA A 1 234 ? -27.106 -39.415 73.537 1.00 56.62 234 ALA A O 1
ATOM 1837 N N . PRO A 1 235 ? -25.382 -38.768 74.816 1.00 55.97 235 PRO A N 1
ATOM 1838 C CA . PRO A 1 235 ? -25.740 -39.656 75.912 1.00 55.97 235 PRO A CA 1
ATOM 1839 C C . PRO A 1 235 ? -27.092 -39.224 76.494 1.00 55.97 235 PRO A C 1
ATOM 1841 O O . PRO A 1 235 ? -27.310 -38.049 76.801 1.00 55.97 235 PRO A O 1
ATOM 1844 N N . LYS A 1 236 ? -28.022 -40.180 76.624 1.00 54.47 236 LYS A N 1
ATOM 1845 C CA . LYS A 1 236 ? -29.386 -39.959 77.125 1.00 54.47 236 LYS A CA 1
ATOM 1846 C C . LYS A 1 236 ? -29.356 -39.267 78.490 1.00 54.47 236 LYS A C 1
ATOM 1848 O O . LYS A 1 236 ? -29.173 -39.916 79.514 1.00 54.47 236 LYS A O 1
ATOM 1853 N N . GLY A 1 237 ? -29.585 -37.954 78.499 1.00 55.12 237 GLY A N 1
ATOM 1854 C CA . GLY A 1 237 ? -29.826 -37.202 79.727 1.00 55.12 237 GLY A CA 1
ATOM 1855 C C . GLY A 1 237 ? -29.269 -35.783 79.754 1.00 55.12 237 GLY A C 1
ATOM 1856 O O . GLY A 1 237 ? -28.387 -35.502 80.561 1.00 55.12 237 GLY A O 1
ATOM 1857 N N . ARG A 1 238 ? -29.833 -34.861 78.958 1.00 48.03 238 ARG A N 1
ATOM 1858 C CA . ARG A 1 238 ? -30.333 -33.549 79.432 1.00 48.03 238 ARG A CA 1
ATOM 1859 C C . ARG A 1 238 ? -30.918 -32.698 78.291 1.00 48.03 238 ARG A C 1
ATOM 1861 O O . ARG A 1 238 ? -30.500 -32.763 77.147 1.00 48.03 238 ARG A O 1
ATOM 1868 N N . LYS A 1 239 ? -31.935 -31.924 78.679 1.00 56.94 239 LYS A N 1
ATOM 1869 C CA . LYS A 1 239 ? -32.825 -31.021 77.928 1.00 56.94 239 LYS A CA 1
ATOM 1870 C C . LYS A 1 239 ? -32.130 -30.185 76.830 1.00 56.94 239 LYS A C 1
ATOM 1872 O O . LYS A 1 239 ? -31.431 -29.233 77.154 1.00 56.94 239 LYS A O 1
ATOM 1877 N N . CYS A 1 240 ? -32.455 -30.436 75.558 1.00 49.97 240 CYS A N 1
ATOM 1878 C CA . CYS A 1 240 ? -32.188 -29.533 74.426 1.00 49.97 240 CYS A CA 1
ATOM 1879 C C . CYS A 1 240 ? -33.483 -28.828 73.985 1.00 49.97 240 CYS A C 1
ATOM 1881 O O . CYS A 1 240 ? -33.972 -29.015 72.878 1.00 49.97 240 CYS A O 1
ATOM 1883 N N . LEU A 1 241 ? -34.069 -28.026 74.876 1.00 48.59 241 LEU A N 1
ATOM 1884 C CA . LEU A 1 241 ? -35.176 -27.130 74.529 1.00 48.59 241 LEU A CA 1
ATOM 1885 C C . LEU A 1 241 ? -34.846 -25.713 75.000 1.00 48.59 241 LEU A C 1
ATOM 1887 O O . LEU A 1 241 ? -35.417 -25.230 75.976 1.00 48.59 241 LEU A O 1
ATOM 1891 N N . ARG A 1 242 ? -33.854 -25.076 74.359 1.00 46.81 242 ARG A N 1
ATOM 1892 C CA . ARG A 1 242 ? -33.588 -23.635 74.521 1.00 46.81 242 ARG A CA 1
ATOM 1893 C C . ARG A 1 242 ? -32.665 -23.057 73.429 1.00 46.81 242 ARG A C 1
ATOM 1895 O O . ARG A 1 242 ? -31.633 -22.501 73.767 1.00 46.81 242 ARG A O 1
ATOM 1902 N N . ILE A 1 243 ? -32.994 -23.180 72.137 1.00 47.88 243 ILE A N 1
ATOM 1903 C CA . ILE A 1 243 ? -32.311 -22.404 71.064 1.00 47.88 243 ILE A CA 1
ATOM 1904 C C . ILE A 1 243 ? -33.297 -21.935 69.967 1.00 47.88 243 ILE A C 1
ATOM 1906 O O . ILE A 1 243 ? -32.943 -21.850 68.802 1.00 47.88 243 ILE A O 1
ATOM 1910 N N . LEU A 1 244 ? -34.559 -21.632 70.300 1.00 45.38 244 LEU A N 1
ATOM 1911 C CA . LEU A 1 244 ? -35.516 -21.085 69.313 1.00 45.38 244 LEU A CA 1
ATOM 1912 C C . LEU A 1 244 ? -36.140 -19.733 69.697 1.00 45.38 244 LEU A C 1
ATOM 1914 O O . LEU A 1 244 ? -37.081 -19.291 69.055 1.00 45.38 244 LEU A O 1
ATOM 1918 N N . THR A 1 245 ? -35.606 -19.024 70.696 1.00 43.47 245 THR A N 1
ATOM 1919 C CA . THR A 1 245 ? -36.133 -17.705 71.108 1.00 43.47 245 THR A CA 1
ATOM 1920 C C . THR A 1 245 ? -35.133 -16.559 70.952 1.00 43.47 245 THR A C 1
ATOM 1922 O O . THR A 1 245 ? -35.108 -15.666 71.790 1.00 43.47 245 THR A O 1
ATOM 1925 N N . SER A 1 246 ? -34.296 -16.560 69.909 1.00 40.88 246 SER A N 1
ATOM 1926 C CA . SER A 1 246 ? -33.430 -15.399 69.629 1.00 40.88 246 SER A CA 1
ATOM 1927 C C . SER A 1 246 ? -33.162 -15.149 68.142 1.00 40.88 246 SER A C 1
ATOM 1929 O O . SER A 1 246 ? -32.058 -14.764 67.774 1.00 40.88 246 SER A O 1
ATOM 1931 N N . LEU A 1 247 ? -34.166 -15.360 67.290 1.00 42.25 247 LEU A N 1
ATOM 1932 C CA . LEU A 1 247 ? -34.188 -14.839 65.919 1.00 42.25 247 LEU A CA 1
ATOM 1933 C C . LEU A 1 247 ? -35.558 -14.191 65.687 1.00 42.25 247 LEU A C 1
ATOM 1935 O O . LEU A 1 247 ? -36.484 -14.807 65.162 1.00 42.25 247 LEU A O 1
ATOM 1939 N N . LYS A 1 248 ? -35.686 -12.963 66.186 1.00 40.50 248 LYS A N 1
ATOM 1940 C CA . LYS A 1 248 ? -36.643 -11.955 65.740 1.00 40.50 248 LYS A CA 1
ATOM 1941 C C . LYS A 1 248 ? -35.860 -10.670 65.526 1.00 40.50 248 LYS A C 1
ATOM 1943 O O . LYS A 1 248 ? -34.917 -10.458 66.323 1.00 40.50 248 LYS A O 1
#

Foldseek 3Di:
DVVVVVVVVVVVPPDPDDDDDDDDDDPPPPDDFQDDPDPPPPDCVVVVQLADAPVVLVVVLLVLLVLLVVLLVVQQCCQVVALQDADDPPDPLHDDQPDDRQQGADRCADPVRDGDDDDPSHDYLVCRLVSQVVQEADADPVQHGHDHHRDHPVVSVVSNVSSVVSVCSVVCSVVVSVSNVCCVVVVVSVVCNVPPNVVVVVVVVVVVVVVVVVVVVVVVVVVVVVVVVCVVPDDPDDDPDPDDPPDD

Sequence (248 aa):
MEKAVKTFERVNTSKGGRAIPEDQRPDCFFFVACSVDHPHAETTLSSILPCVDEQTTNQTLAQIKVVINSIVTVVNTFVYALANTNPSPGQNFYYNQSRPPMTPLCSSFDSNMEDRECVTWELSIGNASAVWESYICEVTKSDVCTTVGRVTPEIYKQLVAAVNESYALEHYTPPLLSFRDCNFVRDTFECITSDYCPPLERNLRVVNAGLGMISVRDLECCYVWCCGYFMQTAPKGRKCLRILTSLK

Radius of gyration: 35.25 Å; chains: 1; bounding box: 64×60×109 Å

InterPro domains:
  IPR040283 Transmembrane protein DDB_G0292058-like [PTHR31414] (36-216)